Protein AF-A0A7J8D7E1-F1 (afdb_monomer)

Organism: Rousettus aegyptiacus (NCBI:txid9407)

Sequence (237 aa):
MLPKRRRARAGTPGADSSAARFPGVAVYLAEPHMGRSRRAFLTRLALSKGFRVLDAYSSEVTHVVMEQTSAEEAARWQESRAAPPEPGCARPTLLDISWFTESMAAGHPVPVECRHRLQVTVPRKALPSPVWMPPYACQRPTPLTHHNTSLSEALETLAEAAGFDGSEGRVLAFSRAASMLKALPGPVTVLSQLQGLPHFGEHSCRVVQELLDCGVCAEVERVRLSASSSLGSLGSE

Secondary structure (DSSP, 8-state):
--------------------S-TT-EEEE--TTT-HHHHHHHHHHHHHHT-EEESS--TT--EEEESS--HHHHHHHHHHH--S--TT-PPPEEEEHHHHHHHHHHTSPPP--GGGB-----------SS----SSGGGS---SS-S-HHHHHHHHHHHHHHHHTT-HHHHHHHHHHHHHHHH-SS---SGGGGTT-TT--HHHHHHHHHHHHHS--HHHHHHHHHHHHHHHHTT--

Mean predicted aligned error: 18.19 Å

InterPro domains:
  IPR001357 BRCT domain [PS50172] (17-113)
  IPR001726 DNA nucleotidylexotransferase (TdT) / DNA-directed DNA/RNA polymerase mu [PR00871] (38-54)
  IPR001726 DNA nucleotidylexotransferase (TdT) / DNA-directed DNA/RNA polymerase mu [PR00871] (95-110)
  IPR001726 DNA nucleotidylexotransferase (TdT) / DNA-directed DNA/RNA polymerase mu [PR00871] (151-166)
  IPR001726 DNA nucleotidylexotransferase (TdT) / DNA-directed DNA/RNA polymerase mu [PR00871] (174-186)
  IPR010996 Crossover junction endonuclease MUS81-like, HHH domain [PF14716] (147-215)
  IPR022312 DNA polymerase family X [PTHR11276] (9-226)
  IPR027421 DNA polymerase lambda lyase domain superfamily [G3DSA:1.10.150.110] (132-225)
  IPR027421 DNA polymerase lambda lyase domain superfamily [SSF47802] (132-223)
  IPR036420 BRCT domain superfamily [G3DSA:3.40.50.10190] (16-119)
  IPR036420 BRCT domain superfamily [SSF52113] (31-116)

pLDDT: mean 79.48, std 18.16, range [29.88, 96.81]

Structure (mmCIF, N/CA/C/O backbone):
data_AF-A0A7J8D7E1-F1
#
_entry.id   AF-A0A7J8D7E1-F1
#
loop_
_atom_site.group_PDB
_atom_site.id
_atom_site.type_symbol
_atom_site.label_atom_id
_atom_site.label_alt_id
_atom_site.label_comp_id
_atom_site.label_asym_id
_atom_site.label_entity_id
_atom_site.label_seq_id
_atom_site.pdbx_PDB_ins_code
_atom_site.Cartn_x
_atom_site.Cartn_y
_atom_site.Cartn_z
_atom_site.occupancy
_atom_site.B_iso_or_equiv
_atom_site.auth_seq_id
_atom_site.auth_comp_id
_atom_site.auth_asym_id
_atom_site.auth_atom_id
_atom_site.pdbx_PDB_model_num
ATOM 1 N N . MET A 1 1 ? 63.311 -19.379 -47.088 1.00 43.78 1 MET A N 1
ATOM 2 C CA . MET A 1 1 ? 62.654 -18.099 -47.436 1.00 43.78 1 MET A CA 1
ATOM 3 C C . MET A 1 1 ? 61.607 -18.378 -48.510 1.00 43.78 1 MET A C 1
ATOM 5 O O . MET A 1 1 ? 61.950 -18.459 -49.678 1.00 43.78 1 MET A O 1
ATOM 9 N N . LEU A 1 2 ? 60.360 -18.653 -48.117 1.00 41.69 2 LEU A N 1
ATOM 10 C CA . LEU A 1 2 ? 59.266 -18.983 -49.044 1.00 41.69 2 LEU A CA 1
ATOM 11 C C . LEU A 1 2 ? 58.450 -17.712 -49.343 1.00 41.69 2 LEU A C 1
ATOM 13 O O . LEU A 1 2 ? 58.033 -17.046 -48.391 1.00 41.69 2 LEU A O 1
ATOM 17 N N . PRO A 1 3 ? 58.211 -17.347 -50.616 1.00 43.19 3 PRO A N 1
ATOM 18 C CA . PRO A 1 3 ? 57.490 -16.128 -50.946 1.00 43.19 3 PRO A CA 1
ATOM 19 C C . PRO A 1 3 ? 55.987 -16.288 -50.685 1.00 43.19 3 PRO A C 1
ATOM 21 O O . PRO A 1 3 ? 55.325 -17.234 -51.115 1.00 43.19 3 PRO A O 1
ATOM 24 N N . LYS A 1 4 ? 55.453 -15.317 -49.947 1.00 38.81 4 LYS A N 1
ATOM 25 C CA . LYS A 1 4 ? 54.069 -15.222 -49.480 1.00 38.81 4 LYS A CA 1
ATOM 26 C C . LYS A 1 4 ? 53.155 -14.896 -50.675 1.00 38.81 4 LYS A C 1
ATOM 28 O O . LYS A 1 4 ? 53.108 -13.755 -51.129 1.00 38.81 4 LYS A O 1
ATOM 33 N N . ARG A 1 5 ? 52.427 -15.891 -51.202 1.00 40.19 5 ARG A N 1
ATOM 34 C CA . ARG A 1 5 ? 51.364 -15.681 -52.209 1.00 40.19 5 ARG A CA 1
ATOM 35 C C . ARG A 1 5 ? 50.290 -14.752 -51.628 1.00 40.19 5 ARG A C 1
ATOM 37 O O . ARG A 1 5 ? 49.614 -15.111 -50.665 1.00 40.19 5 ARG A O 1
ATOM 44 N N . ARG A 1 6 ? 50.114 -13.572 -52.237 1.00 43.03 6 ARG A N 1
ATOM 45 C CA . ARG A 1 6 ? 48.944 -12.698 -52.046 1.00 43.03 6 ARG A CA 1
ATOM 46 C C . ARG A 1 6 ? 47.696 -13.482 -52.449 1.00 43.03 6 ARG A C 1
ATOM 48 O O . ARG A 1 6 ? 47.510 -13.783 -53.626 1.00 43.03 6 ARG A O 1
ATOM 55 N N . ARG A 1 7 ? 46.859 -13.836 -51.471 1.00 40.12 7 ARG A N 1
ATOM 56 C CA . ARG A 1 7 ? 45.515 -14.357 -51.733 1.00 40.12 7 ARG A CA 1
ATOM 57 C C . ARG A 1 7 ? 44.628 -13.225 -52.237 1.00 40.12 7 ARG A C 1
ATOM 59 O O . ARG A 1 7 ? 44.661 -12.110 -51.721 1.00 40.12 7 ARG A O 1
ATOM 66 N N . ALA A 1 8 ? 43.896 -13.565 -53.288 1.00 34.25 8 ALA A N 1
ATOM 67 C CA . ALA A 1 8 ? 42.976 -12.728 -54.022 1.00 34.25 8 ALA A CA 1
ATOM 68 C C . ALA A 1 8 ? 41.897 -12.115 -53.123 1.00 34.25 8 ALA A C 1
ATOM 70 O O . ALA A 1 8 ? 41.444 -12.713 -52.147 1.00 34.25 8 ALA A O 1
ATOM 71 N N . ARG A 1 9 ? 41.496 -10.909 -53.521 1.00 40.44 9 ARG A N 1
ATOM 72 C CA . ARG A 1 9 ? 40.336 -10.154 -53.060 1.00 40.44 9 ARG A CA 1
ATOM 73 C C . ARG A 1 9 ? 39.094 -11.039 -53.231 1.00 40.44 9 ARG A C 1
ATOM 75 O O . ARG A 1 9 ? 38.603 -11.195 -54.344 1.00 40.44 9 ARG A O 1
ATOM 82 N N . ALA A 1 10 ? 38.651 -11.673 -52.149 1.00 33.06 10 ALA A N 1
ATOM 83 C CA . ALA A 1 10 ? 37.355 -12.334 -52.101 1.00 33.06 10 ALA A CA 1
ATOM 84 C C . ALA A 1 10 ? 36.285 -11.240 -52.053 1.00 33.06 10 ALA A C 1
ATOM 86 O O . ALA A 1 10 ? 36.394 -10.297 -51.267 1.00 33.06 10 ALA A O 1
ATOM 87 N N . GLY A 1 11 ? 35.339 -11.334 -52.984 1.00 29.88 11 GLY A N 1
ATOM 88 C CA . GLY A 1 11 ? 34.327 -10.329 -53.250 1.00 29.88 11 GLY A CA 1
ATOM 89 C C . GLY A 1 11 ? 33.500 -9.969 -52.025 1.00 29.88 11 GLY A C 1
ATOM 90 O O . GLY A 1 11 ? 33.209 -10.802 -51.171 1.00 29.88 11 GLY A O 1
ATOM 91 N N . THR A 1 12 ? 33.118 -8.700 -51.988 1.00 40.75 12 THR A N 1
ATOM 92 C CA . THR A 1 12 ? 32.000 -8.178 -51.216 1.00 40.75 12 THR A CA 1
ATOM 93 C C . THR A 1 12 ? 30.757 -9.015 -51.536 1.00 40.75 12 THR A C 1
ATOM 95 O O . THR A 1 12 ? 30.315 -8.984 -52.687 1.00 40.75 12 THR A O 1
ATOM 98 N N . PRO A 1 13 ? 30.171 -9.764 -50.587 1.00 39.06 13 PRO A N 1
ATOM 99 C CA . PRO A 1 13 ? 28.798 -10.202 -50.739 1.00 39.06 13 PRO A CA 1
ATOM 100 C C . PRO A 1 13 ? 27.935 -8.962 -50.543 1.00 39.06 13 PRO A C 1
ATOM 102 O O . PRO A 1 13 ? 28.113 -8.215 -49.576 1.00 39.06 13 PRO A O 1
ATOM 105 N N . GLY A 1 14 ? 27.086 -8.713 -51.533 1.00 30.06 14 GLY A N 1
ATOM 106 C CA . GLY A 1 14 ? 26.175 -7.590 -51.575 1.00 30.06 14 GLY A CA 1
ATOM 107 C C . GLY A 1 14 ? 25.329 -7.487 -50.315 1.00 30.06 14 GLY A C 1
ATOM 108 O O . GLY A 1 14 ? 25.118 -8.450 -49.578 1.00 30.06 14 GLY A O 1
ATOM 109 N N . ALA A 1 15 ? 24.872 -6.262 -50.092 1.00 38.75 15 ALA A N 1
ATOM 110 C CA . ALA A 1 15 ? 23.812 -5.934 -49.170 1.00 38.75 15 ALA A CA 1
ATOM 111 C C . ALA A 1 15 ? 22.543 -6.705 -49.559 1.00 38.75 15 ALA A C 1
ATOM 113 O O . ALA A 1 15 ? 21.670 -6.183 -50.246 1.00 38.75 15 ALA A O 1
ATOM 114 N N . ASP A 1 16 ? 22.440 -7.949 -49.106 1.00 35.12 16 ASP A N 1
ATOM 115 C CA . ASP A 1 16 ? 21.154 -8.600 -48.971 1.00 35.12 16 ASP A CA 1
ATOM 116 C C . ASP A 1 16 ? 20.507 -7.969 -47.748 1.00 35.12 16 ASP A C 1
ATOM 118 O O . ASP A 1 16 ? 20.740 -8.341 -46.595 1.00 35.12 16 ASP A O 1
ATOM 122 N N . SER A 1 17 ? 19.727 -6.934 -48.039 1.00 47.06 17 SER A N 1
ATOM 123 C CA . SER A 1 17 ? 18.676 -6.389 -47.200 1.00 47.06 17 SER A CA 1
ATOM 124 C C . SER A 1 17 ? 17.704 -7.522 -46.863 1.00 47.06 17 SER A C 1
ATOM 126 O O . SER A 1 17 ? 16.617 -7.616 -47.425 1.00 47.06 17 SER A O 1
ATOM 128 N N . SER A 1 18 ? 18.116 -8.425 -45.970 1.00 49.03 18 SER A N 1
ATOM 129 C CA . SER A 1 18 ? 17.240 -9.372 -45.299 1.00 49.03 18 SER A CA 1
ATOM 130 C C . SER A 1 18 ? 16.217 -8.518 -44.575 1.00 49.03 18 SER A C 1
ATOM 132 O O . SER A 1 18 ? 16.497 -8.006 -43.488 1.00 49.03 18 SER A O 1
ATOM 134 N N . ALA A 1 19 ? 15.058 -8.319 -45.203 1.00 55.09 19 ALA A N 1
ATOM 135 C CA . ALA A 1 19 ? 13.901 -7.722 -44.569 1.00 55.09 19 ALA A CA 1
ATOM 136 C C . ALA A 1 19 ? 13.748 -8.416 -43.216 1.00 55.09 19 ALA A C 1
ATOM 138 O O . ALA A 1 19 ? 13.570 -9.635 -43.154 1.00 55.09 19 ALA A O 1
ATOM 139 N N . ALA A 1 20 ? 13.972 -7.669 -42.133 1.00 62.03 20 ALA A N 1
ATOM 140 C CA . ALA A 1 20 ? 13.960 -8.251 -40.805 1.00 62.03 20 ALA A CA 1
ATOM 141 C C . ALA A 1 20 ? 12.633 -8.987 -40.626 1.00 62.03 20 ALA A C 1
ATOM 143 O O . ALA A 1 20 ? 11.572 -8.430 -40.915 1.00 62.03 20 ALA A O 1
ATOM 144 N N . ARG A 1 21 ? 12.690 -10.236 -40.153 1.00 72.44 21 ARG A N 1
ATOM 145 C CA . ARG A 1 21 ? 11.496 -11.077 -39.967 1.00 72.44 21 ARG A CA 1
ATOM 146 C C . ARG A 1 21 ? 10.499 -10.430 -39.001 1.00 72.44 21 ARG A C 1
ATOM 148 O O . ARG A 1 21 ? 9.320 -10.760 -39.023 1.00 72.44 21 ARG A O 1
ATOM 155 N N . PHE A 1 22 ? 10.982 -9.489 -38.186 1.00 80.56 22 PHE A N 1
ATOM 156 C CA . PHE A 1 22 ? 10.229 -8.755 -37.179 1.00 80.56 22 PHE A CA 1
ATOM 157 C C . PHE A 1 22 ? 10.415 -7.234 -37.369 1.00 80.56 22 PHE A C 1
ATOM 159 O O . PHE A 1 22 ? 11.216 -6.620 -36.663 1.00 80.56 22 PHE A O 1
ATOM 166 N N . PRO A 1 23 ? 9.704 -6.591 -38.317 1.00 73.94 23 PRO A N 1
ATOM 167 C CA . PRO A 1 23 ? 9.886 -5.166 -38.613 1.00 73.94 23 PRO A CA 1
ATOM 168 C C . PRO A 1 23 ? 9.457 -4.246 -37.459 1.00 73.94 23 PRO A C 1
ATOM 170 O O . PRO A 1 23 ? 9.983 -3.143 -37.338 1.00 73.94 23 PRO A O 1
ATOM 173 N N . GLY A 1 24 ? 8.553 -4.711 -36.588 1.00 78.38 24 GLY A N 1
ATOM 174 C CA . GLY A 1 24 ? 8.103 -3.984 -35.396 1.00 78.38 24 GLY A CA 1
ATOM 175 C C . GLY A 1 24 ? 9.072 -4.021 -34.208 1.00 78.38 24 GLY A C 1
ATOM 176 O O . GLY A 1 24 ? 8.786 -3.408 -33.184 1.00 78.38 24 GLY A O 1
ATOM 177 N N . VAL A 1 25 ? 10.200 -4.737 -34.314 1.00 84.94 25 VAL A N 1
ATOM 178 C CA . VAL A 1 25 ? 11.192 -4.871 -33.236 1.00 84.94 25 VAL A CA 1
ATOM 179 C C . VAL A 1 25 ? 12.579 -4.516 -33.767 1.00 84.94 25 VAL A C 1
ATOM 181 O O . VAL A 1 25 ? 13.288 -5.342 -34.341 1.00 84.94 25 VAL A O 1
ATOM 184 N N . ALA A 1 26 ? 12.970 -3.265 -33.548 1.00 88.12 26 ALA A N 1
ATOM 185 C CA . ALA A 1 26 ? 14.321 -2.766 -33.774 1.00 88.12 26 ALA A CA 1
ATOM 186 C C . ALA A 1 26 ? 15.094 -2.703 -32.452 1.00 88.12 26 ALA A C 1
ATOM 188 O O . ALA A 1 26 ? 14.727 -1.945 -31.545 1.00 88.12 26 ALA A O 1
ATOM 189 N N . VAL A 1 27 ? 16.151 -3.511 -32.362 1.00 91.19 27 VAL A N 1
ATOM 190 C CA . VAL A 1 27 ? 16.982 -3.688 -31.171 1.00 91.19 27 VAL A CA 1
ATOM 191 C C . VAL A 1 27 ? 18.255 -2.854 -31.286 1.00 91.19 27 VAL A C 1
ATOM 193 O O . VAL A 1 27 ? 18.961 -2.920 -32.290 1.00 91.19 27 VAL A O 1
ATOM 196 N N . TYR A 1 28 ? 18.585 -2.115 -30.233 1.00 90.50 28 TYR A N 1
ATOM 197 C CA . TYR A 1 28 ? 19.879 -1.464 -30.061 1.00 90.50 28 TYR A CA 1
ATOM 198 C C . TYR A 1 28 ? 20.605 -2.077 -28.865 1.00 90.50 28 TYR A C 1
ATOM 200 O O . TYR A 1 28 ? 20.042 -2.173 -27.777 1.00 90.50 28 TYR A O 1
ATOM 208 N N . LEU A 1 29 ? 21.854 -2.495 -29.065 1.00 89.94 29 LEU A N 1
ATOM 209 C CA . LEU A 1 29 ? 22.694 -3.073 -28.016 1.00 89.94 29 LEU A CA 1
ATOM 210 C C . LEU A 1 29 ? 23.607 -1.983 -27.445 1.00 89.94 29 LEU A C 1
ATOM 212 O O . LEU A 1 29 ? 24.506 -1.506 -28.144 1.00 89.94 29 LEU A O 1
ATOM 216 N N . ALA A 1 30 ? 23.382 -1.578 -26.196 1.00 85.56 30 ALA A N 1
ATOM 217 C CA . ALA A 1 30 ? 24.172 -0.522 -25.575 1.00 85.56 30 ALA A CA 1
ATOM 218 C C . ALA A 1 30 ? 25.562 -1.034 -25.164 1.00 85.56 30 ALA A C 1
ATOM 220 O O . ALA A 1 30 ? 25.711 -2.078 -24.531 1.00 85.56 30 ALA A O 1
ATOM 221 N N . GLU A 1 31 ? 26.595 -0.261 -25.491 1.00 80.19 31 GLU A N 1
ATOM 222 C CA . GLU A 1 31 ? 27.989 -0.615 -25.212 1.00 80.19 31 GLU A CA 1
ATOM 223 C C . GLU A 1 31 ? 28.505 -0.482 -23.760 1.00 80.19 31 GLU A C 1
ATOM 225 O O . GLU A 1 31 ? 29.501 -1.164 -23.508 1.00 80.19 31 GLU A O 1
ATOM 230 N N . PRO A 1 32 ? 27.925 0.304 -22.812 1.00 68.38 32 PRO A N 1
ATOM 231 C CA . PRO A 1 32 ? 28.605 0.682 -21.560 1.00 68.38 32 PRO A CA 1
ATOM 232 C C . PRO A 1 32 ? 29.240 -0.474 -20.776 1.00 68.38 32 PRO A C 1
ATOM 234 O O . PRO A 1 32 ? 30.353 -0.333 -20.280 1.00 68.38 32 PRO A O 1
ATOM 237 N N . HIS A 1 33 ? 28.569 -1.627 -20.731 1.00 74.44 33 HIS A N 1
ATOM 238 C CA . HIS A 1 33 ? 29.028 -2.823 -20.013 1.00 74.44 33 HIS A CA 1
ATOM 239 C C . HIS A 1 33 ? 29.175 -4.063 -20.909 1.00 74.44 33 HIS A C 1
ATOM 241 O O . HIS A 1 33 ? 29.746 -5.067 -20.497 1.00 74.44 33 HIS A O 1
ATOM 247 N N . MET A 1 34 ? 28.702 -3.996 -22.156 1.00 81.06 34 MET A N 1
ATOM 248 C CA . MET A 1 34 ? 28.721 -5.125 -23.088 1.00 81.06 34 MET A CA 1
ATOM 249 C C . MET A 1 34 ? 30.083 -5.261 -23.788 1.00 81.06 34 MET A C 1
ATOM 251 O O . MET A 1 34 ? 30.586 -6.365 -23.981 1.00 81.06 34 MET A O 1
ATOM 255 N N . GLY A 1 35 ? 30.719 -4.144 -24.162 1.00 82.50 35 GLY A N 1
ATOM 256 C CA . GLY A 1 35 ? 31.976 -4.136 -24.921 1.00 82.50 35 GLY A CA 1
ATOM 257 C C . GLY A 1 35 ? 31.830 -4.540 -26.403 1.00 82.50 35 GLY A C 1
ATOM 258 O O . GLY A 1 35 ? 30.929 -5.280 -26.805 1.00 82.50 35 GLY A O 1
ATOM 259 N N . ARG A 1 36 ? 32.746 -4.059 -27.261 1.00 85.94 36 ARG A N 1
ATOM 260 C CA . ARG A 1 36 ? 32.635 -4.168 -28.738 1.00 85.94 36 ARG A CA 1
ATOM 261 C C . ARG A 1 36 ? 32.592 -5.608 -29.260 1.00 85.94 36 ARG A C 1
ATOM 263 O O . ARG A 1 36 ? 31.788 -5.921 -30.136 1.00 85.94 36 ARG A O 1
ATOM 270 N N . SER A 1 37 ? 33.439 -6.491 -28.727 1.00 89.44 37 SER A N 1
ATOM 271 C CA . SER A 1 37 ? 33.517 -7.892 -29.171 1.00 89.44 37 SER A CA 1
ATOM 272 C C . SER A 1 37 ? 32.223 -8.654 -28.890 1.00 89.44 37 SER A C 1
ATOM 274 O O . SER A 1 37 ? 31.724 -9.381 -29.752 1.00 89.44 37 SER A O 1
ATOM 276 N N . ARG A 1 38 ? 31.650 -8.458 -27.697 1.00 90.12 38 ARG A N 1
ATOM 277 C CA . ARG A 1 38 ? 30.393 -9.091 -27.299 1.00 90.12 38 ARG A CA 1
ATOM 278 C C . ARG A 1 38 ? 29.212 -8.510 -28.061 1.00 90.12 38 ARG A C 1
ATOM 280 O O . ARG A 1 38 ? 28.400 -9.284 -28.560 1.00 90.12 38 ARG A O 1
ATOM 287 N N . ARG A 1 39 ? 29.166 -7.186 -28.252 1.00 90.81 39 ARG A N 1
ATOM 288 C CA . ARG A 1 39 ? 28.158 -6.548 -29.109 1.00 90.81 39 ARG A CA 1
ATOM 289 C C . ARG A 1 39 ? 28.165 -7.156 -30.509 1.00 90.81 39 ARG A C 1
ATOM 291 O O . ARG A 1 39 ? 27.129 -7.602 -30.980 1.00 90.81 39 ARG A O 1
ATOM 298 N N . ALA A 1 40 ? 29.333 -7.284 -31.140 1.00 90.06 40 ALA A N 1
ATOM 299 C CA . ALA A 1 40 ? 29.451 -7.889 -32.469 1.00 90.06 40 ALA A CA 1
ATOM 300 C C . ALA A 1 40 ? 29.013 -9.367 -32.513 1.00 90.06 40 ALA A C 1
ATOM 302 O O . ALA A 1 40 ? 28.497 -9.842 -33.528 1.00 90.06 40 ALA A O 1
ATOM 303 N N . PHE A 1 41 ? 29.223 -10.123 -31.432 1.00 92.62 41 PHE A N 1
ATOM 304 C CA . PHE A 1 41 ? 28.709 -11.487 -31.309 1.00 92.62 41 PHE A CA 1
ATOM 305 C C . PHE A 1 41 ? 27.175 -11.511 -31.243 1.00 92.62 41 PHE A C 1
ATOM 307 O O . PHE A 1 41 ? 26.546 -12.193 -32.052 1.00 92.62 41 PHE A O 1
ATOM 314 N N . LEU A 1 42 ? 26.580 -10.725 -30.344 1.00 92.31 42 LEU A N 1
ATOM 315 C CA . LEU A 1 42 ? 25.129 -10.664 -30.153 1.00 92.31 42 LEU A CA 1
ATOM 316 C C . LEU A 1 42 ? 24.415 -10.107 -31.391 1.00 92.31 42 LEU A C 1
ATOM 318 O O . LEU A 1 42 ? 23.397 -10.657 -31.800 1.00 92.31 42 LEU A O 1
ATOM 322 N N . THR A 1 43 ? 24.986 -9.103 -32.059 1.00 91.69 43 THR A N 1
ATOM 323 C CA . THR A 1 43 ? 24.471 -8.585 -33.333 1.00 91.69 43 THR A CA 1
ATOM 324 C C . THR A 1 43 ? 24.402 -9.684 -34.390 1.00 91.69 43 THR A C 1
ATOM 326 O O . THR A 1 43 ? 23.357 -9.875 -35.005 1.00 91.69 43 THR A O 1
ATOM 329 N N . ARG A 1 44 ? 25.480 -10.460 -34.584 1.00 91.38 44 ARG A N 1
ATOM 330 C CA . ARG A 1 44 ? 25.480 -11.572 -35.553 1.00 91.38 44 ARG A CA 1
ATOM 331 C C . ARG A 1 44 ? 24.460 -12.649 -35.192 1.00 91.38 44 ARG A C 1
ATOM 333 O O . ARG A 1 44 ? 23.784 -13.161 -36.081 1.00 91.38 44 ARG A O 1
ATOM 340 N N . LEU A 1 45 ? 24.323 -12.961 -33.902 1.00 92.69 45 LEU A N 1
ATOM 341 C CA . LEU A 1 45 ? 23.336 -13.919 -33.412 1.00 92.69 45 LEU A CA 1
ATOM 342 C C . LEU A 1 45 ? 21.905 -13.457 -33.727 1.00 92.69 45 LEU A C 1
ATOM 344 O O . LEU A 1 45 ? 21.149 -14.199 -34.351 1.00 92.69 45 LEU A O 1
ATOM 348 N N . ALA A 1 46 ? 21.560 -12.219 -33.384 1.00 90.25 46 ALA A N 1
ATOM 349 C CA . ALA A 1 46 ? 20.248 -11.638 -33.657 1.00 90.25 46 ALA A CA 1
ATOM 350 C C . ALA A 1 46 ? 19.931 -11.569 -35.157 1.00 90.25 46 ALA A C 1
ATOM 352 O O . ALA A 1 46 ? 18.844 -11.977 -35.569 1.00 90.25 46 ALA A O 1
ATOM 353 N N . LEU A 1 47 ? 20.893 -11.147 -35.985 1.00 89.88 47 LEU A N 1
ATOM 354 C CA . LEU A 1 47 ? 20.732 -11.127 -37.441 1.00 89.88 47 LEU A CA 1
ATOM 355 C C . LEU A 1 47 ? 20.478 -12.534 -38.002 1.00 89.88 47 LEU A C 1
ATOM 357 O O . LEU A 1 47 ? 19.573 -12.708 -38.812 1.00 89.88 47 LEU A O 1
ATOM 361 N N . SER A 1 48 ? 21.193 -13.557 -37.516 1.00 87.81 48 SER A N 1
ATOM 362 C CA . SER A 1 48 ? 20.973 -14.950 -37.944 1.00 87.81 48 SER A CA 1
ATOM 363 C C . SER A 1 48 ? 19.576 -15.484 -37.595 1.00 87.81 48 SER A C 1
ATOM 365 O O . SER A 1 48 ? 19.052 -16.362 -38.276 1.00 87.81 48 SER A O 1
ATOM 367 N N . LYS A 1 49 ? 18.950 -14.933 -36.547 1.00 87.31 49 LYS A N 1
ATOM 368 C CA . LYS A 1 49 ? 17.581 -15.257 -36.122 1.00 87.31 49 LYS A CA 1
ATOM 369 C C . LYS A 1 49 ? 16.521 -14.368 -36.793 1.00 87.31 49 LYS A C 1
ATOM 371 O O . LYS A 1 49 ? 15.330 -14.633 -36.653 1.00 87.31 49 LYS A O 1
ATOM 376 N N . GLY A 1 50 ? 16.937 -13.364 -37.569 1.00 84.69 50 GLY A N 1
ATOM 377 C CA . GLY A 1 50 ? 16.061 -12.466 -38.327 1.00 84.69 50 GLY A CA 1
ATOM 378 C C . GLY A 1 50 ? 15.595 -11.220 -37.570 1.00 84.69 50 GLY A C 1
ATOM 379 O O . GLY A 1 50 ? 14.626 -10.586 -37.992 1.00 84.69 50 GLY A O 1
ATOM 380 N N . PHE A 1 51 ? 16.256 -10.862 -36.468 1.00 87.38 51 PHE A N 1
ATOM 381 C CA . PHE A 1 51 ? 15.996 -9.618 -35.739 1.00 87.38 51 PHE A CA 1
ATOM 382 C C . PHE A 1 51 ? 16.654 -8.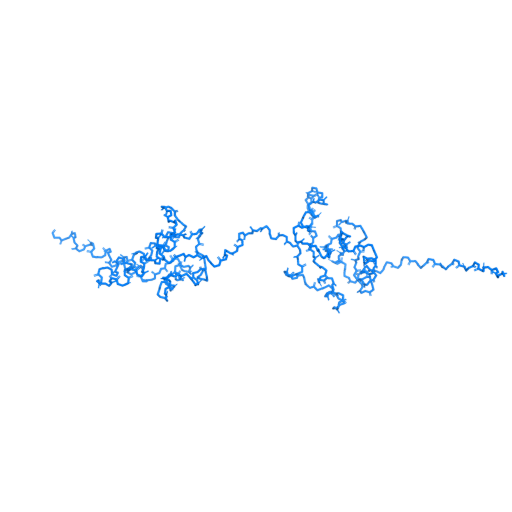427 -36.440 1.00 87.38 51 PHE A C 1
ATOM 384 O O . PHE A 1 51 ? 17.745 -8.547 -37.000 1.00 87.38 51 PHE A O 1
ATOM 391 N N . ARG A 1 52 ? 16.023 -7.250 -36.351 1.00 88.56 52 ARG A N 1
ATOM 392 C CA . ARG A 1 52 ? 16.620 -5.986 -36.794 1.00 88.56 52 ARG A CA 1
ATOM 393 C C . ARG A 1 52 ? 17.491 -5.425 -35.676 1.00 88.56 52 ARG A C 1
ATOM 395 O O . ARG A 1 52 ? 16.965 -5.031 -34.637 1.00 88.56 52 ARG A O 1
ATOM 402 N N . VAL A 1 53 ? 18.802 -5.363 -35.893 1.00 89.12 53 VAL A N 1
ATOM 403 C CA . VAL A 1 53 ? 19.743 -4.737 -34.951 1.00 89.12 53 VAL A CA 1
ATOM 404 C C . VAL A 1 53 ? 20.300 -3.459 -35.561 1.00 89.12 53 VAL A C 1
ATOM 406 O O . VAL A 1 53 ? 20.822 -3.487 -36.674 1.00 89.12 53 VAL A O 1
ATOM 409 N N . LEU A 1 54 ? 20.186 -2.349 -34.837 1.00 87.56 54 LEU A N 1
ATOM 410 C CA . LEU A 1 54 ? 20.699 -1.045 -35.247 1.00 87.56 54 LEU A CA 1
ATOM 411 C C . LEU A 1 54 ? 22.089 -0.811 -34.642 1.00 87.56 54 LEU A C 1
ATOM 413 O O . LEU A 1 54 ? 22.305 -1.042 -33.453 1.00 87.56 54 LEU A O 1
ATOM 417 N N . ASP A 1 55 ? 23.037 -0.361 -35.469 1.00 84.12 55 ASP A N 1
ATOM 418 C CA . ASP A 1 55 ? 24.412 -0.067 -35.034 1.00 84.12 55 ASP A CA 1
ATOM 419 C C . ASP A 1 55 ? 24.507 1.273 -34.287 1.00 84.12 55 ASP A C 1
ATOM 421 O O . ASP A 1 55 ? 25.272 1.415 -33.333 1.00 84.12 55 ASP A O 1
ATOM 425 N N . ALA A 1 56 ? 23.665 2.234 -34.675 1.00 84.62 56 ALA A N 1
ATOM 426 C CA . ALA A 1 56 ? 23.531 3.536 -34.038 1.00 84.62 56 ALA A CA 1
ATOM 427 C C . ALA A 1 56 ? 22.162 3.680 -33.360 1.00 84.62 56 ALA A C 1
ATOM 429 O O . ALA A 1 56 ? 21.167 3.100 -33.794 1.00 84.62 56 ALA A O 1
ATOM 430 N N . TYR A 1 57 ? 22.118 4.480 -32.296 1.00 82.75 57 TYR A N 1
ATOM 431 C CA . TYR A 1 57 ? 20.870 4.837 -31.630 1.00 82.75 57 TYR A CA 1
ATOM 432 C C . TYR A 1 57 ? 20.103 5.850 -32.495 1.00 82.75 57 TYR A C 1
ATOM 434 O O . TYR A 1 57 ? 20.629 6.923 -32.787 1.00 82.75 57 TYR A O 1
ATOM 442 N N . SER A 1 58 ? 18.888 5.501 -32.920 1.00 81.75 58 SER A N 1
ATOM 443 C CA . SER A 1 58 ? 18.026 6.309 -33.796 1.00 81.75 58 SER A CA 1
ATOM 444 C C . SER A 1 58 ? 16.563 6.262 -33.336 1.00 81.75 58 SER A C 1
ATOM 446 O O . SER A 1 58 ? 16.207 5.473 -32.462 1.00 81.75 58 SER A O 1
ATOM 448 N N . SER A 1 59 ? 15.695 7.082 -33.938 1.00 79.00 59 SER A N 1
ATOM 449 C CA . SER A 1 59 ? 14.246 7.100 -33.661 1.00 79.00 59 SER A CA 1
ATOM 450 C C . SER A 1 59 ? 13.521 5.806 -34.044 1.00 79.00 59 SER A C 1
ATOM 452 O O . SER A 1 59 ? 12.395 5.582 -33.614 1.00 79.00 59 SER A O 1
ATOM 454 N N . GLU A 1 60 ? 14.156 4.938 -34.831 1.00 81.75 60 GLU A N 1
ATOM 455 C CA . GLU A 1 60 ? 13.612 3.627 -35.187 1.00 81.75 60 GLU A CA 1
ATOM 456 C C . GLU A 1 60 ? 13.791 2.595 -34.069 1.00 81.75 60 GLU A C 1
ATOM 458 O O . GLU A 1 60 ? 13.187 1.527 -34.127 1.00 81.75 60 GLU A O 1
ATOM 463 N N . VAL A 1 61 ? 14.641 2.874 -33.073 1.00 85.88 61 VAL A N 1
ATOM 464 C CA . VAL A 1 61 ? 14.916 1.952 -31.969 1.00 85.88 61 VAL A CA 1
ATOM 465 C C . VAL A 1 61 ? 13.661 1.794 -31.119 1.00 85.88 61 VAL A C 1
ATOM 467 O O . VAL A 1 61 ? 13.128 2.752 -30.573 1.00 85.88 61 VAL A O 1
ATOM 470 N N . THR A 1 62 ? 13.233 0.547 -30.949 1.00 85.31 62 THR A N 1
ATOM 471 C CA . THR A 1 62 ? 12.072 0.192 -30.111 1.00 85.31 62 THR A CA 1
ATOM 472 C C . THR A 1 62 ? 12.503 -0.429 -28.786 1.00 85.31 62 THR A C 1
ATOM 474 O O . THR A 1 62 ? 11.866 -0.206 -27.757 1.00 85.31 62 THR A O 1
ATOM 477 N N . HIS A 1 63 ? 13.611 -1.176 -28.800 1.00 89.19 63 HIS A N 1
ATOM 478 C CA . HIS A 1 63 ? 14.128 -1.919 -27.658 1.00 89.19 63 HIS A CA 1
ATOM 479 C C . HIS A 1 63 ? 15.621 -1.636 -27.502 1.00 89.19 63 HIS A C 1
ATOM 481 O O . HIS A 1 63 ? 16.408 -1.880 -28.416 1.00 89.19 63 HIS A O 1
ATOM 487 N N . VAL A 1 64 ? 16.016 -1.127 -26.340 1.00 89.88 64 VAL A N 1
ATOM 488 C CA . VAL A 1 64 ? 17.420 -0.941 -25.969 1.00 89.88 64 VAL A CA 1
ATOM 489 C C . VAL A 1 64 ? 17.787 -2.047 -24.998 1.00 89.88 64 VAL A C 1
ATOM 491 O O . VAL A 1 64 ? 17.199 -2.126 -23.927 1.00 89.88 64 VAL A O 1
ATOM 494 N N . VAL A 1 65 ? 18.754 -2.882 -25.359 1.00 91.75 65 VAL A N 1
ATOM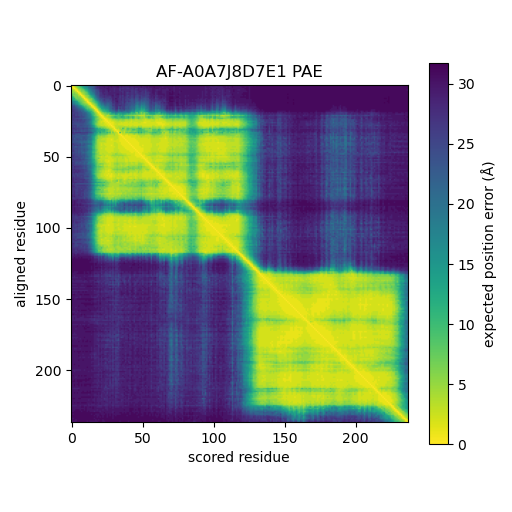 495 C CA . VAL A 1 65 ? 19.250 -3.962 -24.504 1.00 91.75 65 VAL A CA 1
ATOM 496 C C . VAL A 1 65 ? 20.560 -3.527 -23.872 1.00 91.75 65 VAL A C 1
ATOM 498 O O . VAL A 1 65 ? 21.506 -3.146 -24.568 1.00 91.75 65 VAL A O 1
ATOM 501 N N . MET A 1 66 ? 20.606 -3.612 -22.551 1.00 90.44 66 MET A N 1
ATOM 502 C CA . MET A 1 66 ? 21.786 -3.342 -21.743 1.00 90.44 66 MET A CA 1
ATOM 503 C C . MET A 1 66 ? 22.148 -4.595 -20.957 1.00 90.44 66 MET A C 1
ATOM 505 O O . MET A 1 66 ? 21.310 -5.454 -20.699 1.00 90.44 66 MET A O 1
ATOM 509 N N . GLU A 1 67 ? 23.417 -4.721 -20.609 1.00 90.31 67 GLU A N 1
ATOM 510 C CA . GLU A 1 67 ? 23.938 -5.863 -19.870 1.00 90.31 67 GLU A CA 1
ATOM 511 C C . GLU A 1 67 ? 24.534 -5.379 -18.561 1.00 90.31 67 GLU A C 1
ATOM 513 O O . GLU A 1 67 ? 25.185 -4.339 -18.557 1.00 90.31 67 GLU A O 1
ATOM 518 N N . GLN A 1 68 ? 24.321 -6.114 -17.465 1.00 84.56 68 GLN A N 1
ATOM 519 C CA . GLN A 1 68 ? 24.903 -5.785 -16.154 1.00 84.56 68 GLN A CA 1
ATOM 520 C C . GLN A 1 68 ? 24.658 -4.324 -15.734 1.00 84.56 68 GLN A C 1
ATOM 522 O O . GLN A 1 68 ? 25.465 -3.727 -15.031 1.00 84.56 68 GLN A O 1
ATOM 527 N N . THR A 1 69 ? 23.560 -3.733 -16.202 1.00 84.50 69 THR A N 1
ATOM 528 C CA . THR A 1 69 ? 23.241 -2.322 -15.995 1.00 84.50 69 THR A CA 1
ATOM 529 C C . THR A 1 69 ? 22.078 -2.243 -15.026 1.00 84.50 69 THR A C 1
ATOM 531 O O . THR A 1 69 ? 21.055 -2.899 -15.226 1.00 84.50 69 THR A O 1
ATOM 534 N N . SER A 1 70 ? 22.225 -1.450 -13.969 1.00 82.88 70 SER A N 1
ATOM 535 C CA . SER A 1 70 ? 21.127 -1.213 -13.032 1.00 82.88 70 SER A CA 1
ATOM 536 C C . SER A 1 70 ? 20.012 -0.386 -13.682 1.00 82.88 70 SER A C 1
ATOM 538 O O . SER A 1 70 ? 20.232 0.347 -14.649 1.00 82.88 70 SER A O 1
ATOM 540 N N . ALA A 1 71 ? 18.802 -0.452 -13.123 1.00 81.12 71 ALA A N 1
ATOM 541 C CA . ALA A 1 71 ? 17.691 0.382 -13.576 1.00 81.12 71 ALA A CA 1
ATOM 542 C C . ALA A 1 71 ? 18.049 1.8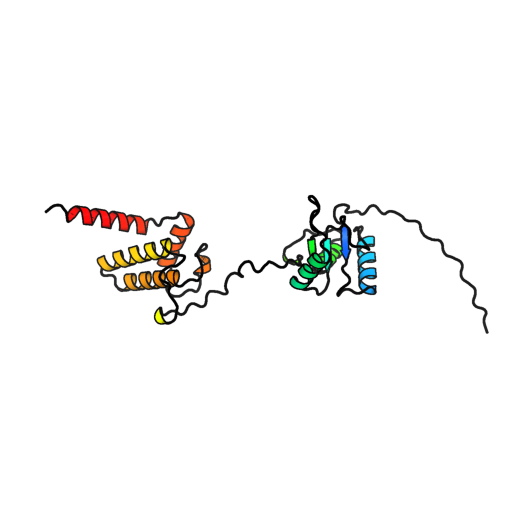83 -13.534 1.00 81.12 71 ALA A C 1
ATOM 544 O O . ALA A 1 71 ? 17.758 2.616 -14.474 1.00 81.12 71 ALA A O 1
ATOM 545 N N . GLU A 1 72 ? 18.737 2.337 -12.482 1.00 80.00 72 GLU A N 1
ATOM 546 C CA . GLU A 1 72 ? 19.143 3.740 -12.313 1.00 80.00 72 GLU A CA 1
ATOM 547 C C . GLU A 1 72 ? 20.130 4.211 -13.379 1.00 80.00 72 GLU A C 1
ATOM 549 O O . GLU A 1 72 ? 19.995 5.309 -13.919 1.00 80.00 72 GLU A O 1
ATOM 554 N N . GLU A 1 73 ? 21.117 3.380 -13.705 1.00 82.94 73 GLU A N 1
ATOM 555 C CA . GLU A 1 73 ? 22.068 3.662 -14.780 1.00 82.94 73 GLU A CA 1
ATOM 556 C C . GLU A 1 73 ? 21.384 3.663 -16.142 1.00 82.94 73 GLU A C 1
ATOM 558 O O . GLU A 1 73 ? 21.672 4.529 -16.963 1.00 82.94 73 GLU A O 1
ATOM 563 N N . ALA A 1 74 ? 20.440 2.747 -16.359 1.00 84.75 74 ALA A N 1
ATOM 564 C CA . ALA A 1 74 ? 19.620 2.688 -17.559 1.00 84.75 74 ALA A CA 1
ATOM 565 C C . ALA A 1 74 ? 18.795 3.974 -17.758 1.00 84.75 74 ALA A C 1
ATOM 567 O O . ALA A 1 74 ? 18.766 4.518 -18.865 1.00 84.75 74 ALA A O 1
ATOM 568 N N . ALA A 1 75 ? 18.176 4.502 -16.695 1.00 81.56 75 ALA A N 1
ATOM 569 C CA . ALA A 1 75 ? 17.448 5.771 -16.750 1.00 81.56 75 ALA A CA 1
ATOM 570 C C . ALA A 1 75 ? 18.378 6.957 -17.020 1.00 81.56 75 ALA A C 1
ATOM 572 O O . ALA A 1 75 ? 18.122 7.718 -17.951 1.00 81.56 75 ALA A O 1
ATOM 573 N N . ARG A 1 76 ? 19.500 7.064 -16.294 1.00 82.62 76 ARG A N 1
ATOM 574 C CA . ARG A 1 76 ? 20.521 8.099 -16.541 1.00 82.62 76 ARG A CA 1
ATOM 575 C C . ARG A 1 76 ? 21.050 8.042 -17.975 1.00 82.62 76 ARG A C 1
ATOM 577 O O . ARG A 1 76 ? 21.237 9.073 -18.619 1.00 82.62 76 ARG A O 1
ATOM 584 N N . TRP A 1 77 ? 21.254 6.837 -18.503 1.00 84.50 77 TRP A N 1
ATOM 585 C CA . TRP A 1 77 ? 21.659 6.624 -19.887 1.00 84.50 77 TRP A CA 1
ATOM 586 C C . TRP A 1 77 ? 20.585 7.114 -20.863 1.00 84.50 77 TRP A C 1
ATOM 588 O O . TRP A 1 77 ? 20.905 7.856 -21.792 1.00 84.50 77 TRP A O 1
ATOM 598 N N . GLN A 1 78 ? 19.311 6.778 -20.637 1.00 82.06 78 GLN A N 1
ATOM 599 C CA . GLN A 1 78 ? 18.209 7.245 -21.481 1.00 82.06 78 GLN A CA 1
ATOM 600 C C . GLN A 1 78 ? 18.042 8.766 -21.421 1.00 82.06 78 GLN A C 1
ATOM 602 O O . GLN A 1 78 ? 17.832 9.373 -22.464 1.00 82.06 78 GLN A O 1
ATOM 607 N N . GLU A 1 79 ? 18.192 9.389 -20.253 1.00 79.12 79 GLU A N 1
ATOM 608 C CA . GLU A 1 79 ? 18.155 10.847 -20.079 1.00 79.12 79 GLU A CA 1
ATOM 609 C C . GLU A 1 79 ? 19.312 11.537 -20.806 1.00 79.12 79 GLU A C 1
ATOM 611 O O . GLU A 1 79 ? 19.093 12.508 -21.523 1.00 79.12 79 GLU A O 1
ATOM 616 N N . SER A 1 80 ? 20.528 10.989 -20.714 1.00 75.88 80 SER A N 1
ATOM 617 C CA . SER A 1 80 ? 21.711 11.543 -21.390 1.00 75.88 80 SER A CA 1
ATOM 618 C C . SER A 1 80 ? 21.622 11.518 -22.922 1.00 75.88 80 SER A C 1
ATOM 620 O O . SER A 1 80 ? 22.337 12.256 -23.599 1.00 75.88 80 SER A O 1
ATOM 622 N N . ARG A 1 81 ? 20.761 10.655 -23.480 1.00 72.69 81 ARG A N 1
ATOM 623 C CA . ARG A 1 81 ? 20.555 10.495 -24.930 1.00 72.69 81 ARG A CA 1
ATOM 624 C C . ARG A 1 81 ? 19.169 10.931 -25.394 1.00 72.69 81 ARG A C 1
ATOM 626 O O . ARG A 1 81 ? 18.897 10.892 -26.595 1.00 72.69 81 ARG A O 1
ATOM 633 N N . ALA A 1 82 ? 18.298 11.330 -24.472 1.00 61.28 82 ALA A N 1
ATOM 634 C CA . ALA A 1 82 ? 17.006 11.901 -24.791 1.00 61.28 82 ALA A CA 1
ATOM 635 C C . ALA A 1 82 ? 17.225 13.327 -25.302 1.00 61.28 82 ALA A C 1
ATOM 637 O O . ALA A 1 82 ? 17.491 14.248 -24.535 1.00 61.28 82 ALA A O 1
ATOM 638 N N . ALA A 1 83 ? 17.088 13.512 -26.614 1.00 57.12 83 ALA A N 1
ATOM 639 C CA . ALA A 1 83 ? 16.783 14.829 -27.153 1.00 57.12 83 ALA A CA 1
ATOM 640 C C . ALA A 1 83 ? 15.439 15.327 -26.564 1.00 57.12 83 ALA A C 1
ATOM 642 O O . ALA A 1 83 ? 14.629 14.495 -26.123 1.00 57.12 83 ALA A O 1
ATOM 643 N N . PRO A 1 84 ? 15.178 16.650 -26.541 1.00 53.50 84 PRO A N 1
ATOM 644 C CA . PRO A 1 84 ? 13.876 17.184 -26.152 1.00 53.50 84 PRO A CA 1
ATOM 645 C C . PRO A 1 84 ? 12.758 16.449 -26.905 1.00 53.50 84 PRO A C 1
ATOM 647 O O . PRO A 1 84 ? 12.935 16.140 -28.085 1.00 53.50 84 PRO A O 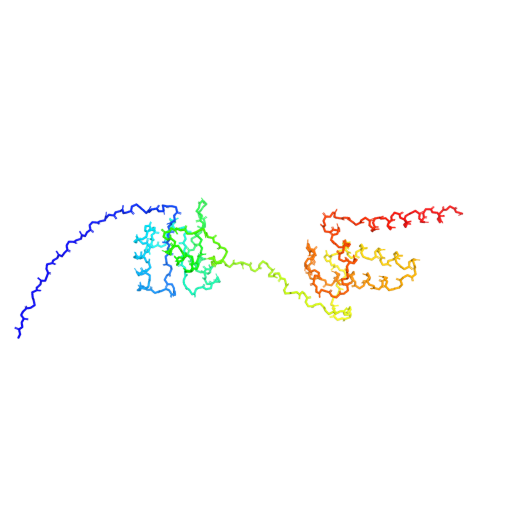1
ATOM 650 N N . PRO A 1 85 ? 11.642 16.102 -26.241 1.00 51.00 85 PRO A N 1
ATOM 651 C CA . PRO A 1 85 ? 10.605 15.289 -26.855 1.00 51.00 85 PRO A CA 1
ATOM 652 C C . PRO A 1 85 ? 9.956 16.051 -28.014 1.00 51.00 85 PRO A C 1
ATOM 654 O O . PRO A 1 85 ? 9.119 16.923 -27.800 1.00 51.00 85 PRO A O 1
ATOM 657 N N . GLU A 1 86 ? 10.321 15.690 -29.242 1.00 50.19 86 GLU A N 1
ATOM 658 C CA . GLU A 1 86 ? 9.515 16.000 -30.418 1.00 50.19 86 GLU A CA 1
ATOM 659 C C . GLU A 1 86 ? 8.149 15.304 -30.249 1.00 50.19 86 GLU A C 1
ATOM 661 O O . GLU A 1 86 ? 8.102 14.096 -29.958 1.00 50.19 86 GLU A O 1
ATOM 666 N N . PRO A 1 87 ? 7.027 16.035 -30.366 1.00 45.53 87 PRO A N 1
ATOM 667 C CA . PRO A 1 87 ? 5.700 15.493 -30.109 1.00 45.53 87 PRO A CA 1
ATOM 668 C C . PRO A 1 87 ? 5.363 14.403 -31.135 1.00 45.53 87 PRO A C 1
ATOM 670 O O . PRO A 1 87 ? 5.082 14.684 -32.295 1.00 45.53 87 PRO A O 1
ATOM 673 N N . GLY A 1 88 ? 5.401 13.141 -30.695 1.00 53.38 88 GLY A N 1
ATOM 674 C CA . GLY A 1 88 ? 5.018 11.975 -31.502 1.00 53.38 88 GLY A CA 1
ATOM 675 C C . GLY A 1 88 ? 5.992 10.793 -31.470 1.00 53.38 88 GLY A C 1
ATOM 676 O O . GLY A 1 88 ? 5.639 9.719 -31.951 1.00 53.38 88 GLY A O 1
ATOM 677 N N . CYS A 1 89 ? 7.190 10.937 -30.889 1.00 53.66 89 CYS A N 1
ATOM 678 C CA . CYS A 1 89 ? 8.159 9.838 -30.823 1.00 53.66 89 CYS A CA 1
ATOM 679 C C . CYS A 1 89 ? 7.958 8.977 -29.562 1.00 53.66 89 CYS A C 1
ATOM 681 O O . CYS A 1 89 ? 8.130 9.447 -28.434 1.00 53.66 89 CYS A O 1
ATOM 683 N N . ALA A 1 90 ? 7.594 7.703 -29.740 1.00 62.81 90 ALA A N 1
ATOM 684 C CA . ALA A 1 90 ? 7.513 6.743 -28.642 1.00 62.81 90 ALA A CA 1
ATOM 685 C C . ALA A 1 90 ? 8.918 6.472 -28.077 1.00 62.81 90 ALA A C 1
ATOM 687 O O . ALA A 1 90 ? 9.848 6.159 -28.818 1.00 62.81 90 ALA A O 1
ATOM 688 N N . ARG A 1 91 ? 9.084 6.585 -26.754 1.00 71.88 91 ARG A N 1
ATOM 689 C CA . ARG A 1 91 ? 10.367 6.289 -26.102 1.00 71.88 91 ARG A CA 1
ATOM 690 C C . ARG A 1 91 ? 10.701 4.796 -26.229 1.00 71.88 91 ARG A C 1
ATOM 692 O O . ARG A 1 91 ? 9.816 3.971 -25.991 1.00 71.88 91 ARG A O 1
ATOM 699 N N . PRO A 1 92 ? 11.960 4.432 -26.532 1.00 81.50 92 PRO A N 1
ATOM 700 C CA . PRO A 1 92 ? 12.352 3.033 -26.587 1.00 81.50 92 PRO A CA 1
ATOM 701 C C . PRO A 1 92 ? 12.261 2.379 -25.209 1.00 81.50 92 PRO A C 1
ATOM 703 O O . PRO A 1 92 ? 12.548 2.999 -24.179 1.00 81.50 92 PRO A O 1
ATOM 706 N N . THR A 1 93 ? 11.906 1.096 -25.198 1.00 85.69 93 THR A N 1
ATOM 707 C CA . THR A 1 93 ? 11.853 0.300 -23.971 1.00 85.69 93 THR A CA 1
ATOM 708 C C . THR A 1 93 ? 13.263 -0.136 -23.585 1.00 85.69 93 THR A C 1
ATOM 710 O O . THR A 1 93 ? 13.946 -0.791 -24.373 1.00 85.69 93 THR A O 1
ATOM 713 N N . LEU A 1 94 ? 13.696 0.216 -22.373 1.00 88.94 94 LEU A N 1
ATOM 714 C CA . LEU A 1 94 ? 14.973 -0.219 -21.807 1.00 88.94 94 LEU A CA 1
ATOM 715 C C . LEU A 1 94 ? 14.830 -1.619 -21.211 1.00 88.94 94 LEU A C 1
ATOM 717 O O . LEU A 1 94 ? 13.975 -1.844 -20.350 1.00 88.94 94 LEU A O 1
ATOM 721 N N . LEU A 1 95 ? 15.673 -2.542 -21.660 1.00 90.69 95 LEU A N 1
ATOM 722 C CA . LEU A 1 95 ? 15.624 -3.951 -21.313 1.00 90.69 95 LEU A CA 1
ATOM 723 C C . LEU A 1 95 ? 16.974 -4.485 -20.851 1.00 90.69 95 LEU A C 1
ATOM 725 O O . LEU A 1 95 ? 18.027 -4.052 -21.320 1.00 90.69 95 LEU A O 1
ATOM 729 N N . ASP A 1 96 ? 16.913 -5.475 -19.971 1.00 91.31 96 ASP A N 1
ATOM 730 C CA . ASP A 1 96 ? 18.059 -6.281 -19.577 1.00 91.31 96 ASP A CA 1
ATOM 731 C C . ASP A 1 96 ? 18.385 -7.335 -20.651 1.00 91.31 96 ASP A C 1
ATOM 733 O O . ASP A 1 96 ? 17.547 -7.706 -21.484 1.00 91.31 96 ASP A O 1
ATOM 737 N N . ILE A 1 97 ? 19.617 -7.845 -20.624 1.00 92.38 97 ILE A N 1
ATOM 738 C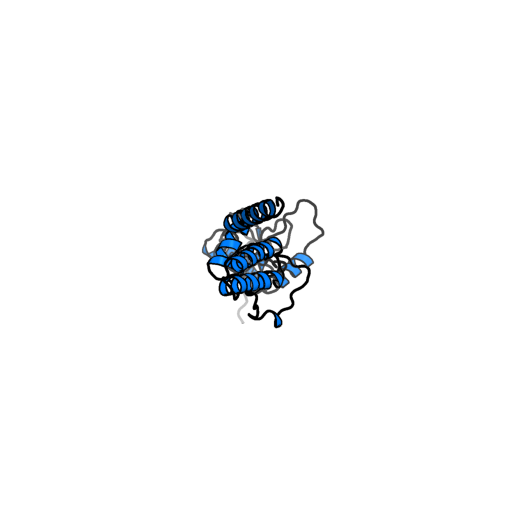 CA . ILE A 1 97 ? 20.094 -8.884 -21.538 1.00 92.38 97 ILE A CA 1
ATOM 739 C C . ILE A 1 97 ? 19.290 -10.188 -21.436 1.00 92.38 97 ILE A C 1
ATOM 741 O O . ILE A 1 97 ? 19.214 -10.919 -22.426 1.00 92.38 97 ILE A O 1
ATOM 745 N N . SER A 1 98 ? 18.637 -10.455 -20.301 1.00 90.56 98 SER A N 1
ATOM 746 C CA . SER A 1 98 ? 17.719 -11.589 -20.116 1.00 90.56 98 SER A CA 1
ATOM 747 C C . SER A 1 98 ? 16.682 -11.693 -21.238 1.00 90.56 98 SER A C 1
ATOM 749 O O . SER A 1 98 ? 16.601 -12.733 -21.896 1.00 90.56 98 SER A O 1
ATOM 751 N N . TRP A 1 99 ? 15.988 -10.601 -21.574 1.00 93.69 99 TRP A N 1
ATOM 752 C CA . TRP A 1 99 ? 15.013 -10.590 -22.674 1.00 93.69 99 TRP A CA 1
ATOM 753 C C . TRP A 1 99 ? 15.631 -10.964 -24.018 1.00 93.69 99 TRP A C 1
ATOM 755 O O . TRP A 1 99 ? 15.034 -11.697 -24.812 1.00 93.69 99 TRP A O 1
ATOM 765 N N . PHE A 1 100 ? 16.839 -10.460 -24.282 1.00 92.38 100 PHE A N 1
ATOM 766 C CA . PHE A 1 100 ? 17.549 -10.759 -25.516 1.00 92.38 100 PHE A CA 1
ATOM 767 C C . PHE A 1 100 ? 17.894 -12.246 -25.577 1.00 92.38 100 PHE A C 1
ATOM 769 O O . PHE A 1 100 ? 17.642 -12.891 -26.591 1.00 92.38 100 PHE A O 1
ATOM 776 N N . THR A 1 101 ? 18.410 -12.818 -24.488 1.00 93.06 101 THR A N 1
ATOM 777 C CA . THR A 1 101 ? 18.749 -14.245 -24.433 1.00 93.06 101 THR A CA 1
ATOM 778 C C . THR A 1 101 ? 17.526 -15.149 -24.577 1.00 93.06 101 THR A C 1
ATOM 780 O O . THR A 1 101 ? 17.586 -16.109 -25.346 1.00 93.06 101 THR A O 1
ATOM 783 N N . GLU A 1 102 ? 16.401 -14.809 -23.941 1.00 92.69 102 GLU A N 1
ATOM 784 C CA . GLU A 1 102 ? 15.137 -15.544 -24.081 1.00 92.69 102 GLU A CA 1
ATOM 785 C C . GLU A 1 102 ? 14.591 -15.450 -25.512 1.00 92.69 102 GLU A C 1
ATOM 787 O O . GLU A 1 102 ? 14.206 -16.461 -26.099 1.00 92.69 102 GLU A O 1
ATOM 792 N N . SER A 1 103 ? 14.664 -14.269 -26.133 1.00 91.88 103 SER A N 1
ATOM 793 C CA . SER A 1 103 ? 14.271 -14.068 -27.535 1.00 91.88 103 SER A CA 1
ATOM 794 C C . SER A 1 103 ? 15.151 -14.851 -28.515 1.00 91.88 103 SER A C 1
ATOM 796 O O . SER A 1 103 ? 14.660 -15.392 -29.507 1.00 91.88 103 SER A O 1
ATOM 798 N N . MET A 1 104 ? 16.458 -14.957 -28.252 1.00 93.88 104 MET A N 1
ATOM 799 C CA . MET A 1 104 ? 17.360 -15.771 -29.077 1.00 93.88 104 MET A CA 1
ATOM 800 C C . MET A 1 104 ? 17.094 -17.272 -28.914 1.00 93.88 104 MET A C 1
ATOM 802 O O . MET A 1 104 ? 17.199 -18.012 -29.898 1.00 93.88 104 MET A O 1
ATOM 806 N N . ALA A 1 105 ? 16.747 -17.711 -27.698 1.00 91.56 105 ALA A N 1
ATOM 807 C CA . ALA A 1 105 ? 16.388 -19.094 -27.399 1.00 91.56 105 ALA A CA 1
ATOM 808 C C . ALA A 1 105 ? 15.063 -19.491 -28.070 1.00 91.56 105 ALA A C 1
ATOM 810 O O . ALA A 1 105 ? 14.999 -20.533 -28.719 1.00 91.56 105 ALA A O 1
ATOM 811 N N . ALA A 1 106 ? 14.046 -18.627 -27.993 1.00 89.25 106 ALA A N 1
ATOM 812 C CA . ALA A 1 106 ? 12.752 -18.819 -28.650 1.00 89.25 106 ALA A CA 1
ATOM 813 C C . ALA A 1 106 ? 12.816 -18.637 -30.181 1.00 89.25 106 ALA A C 1
ATOM 815 O O . ALA A 1 106 ? 11.979 -19.152 -30.918 1.00 89.25 106 ALA A O 1
ATOM 816 N N . GLY A 1 107 ? 13.815 -17.904 -30.687 1.00 88.31 107 GLY A N 1
ATOM 817 C CA . GLY A 1 107 ? 13.975 -17.605 -32.114 1.00 88.31 107 GLY A CA 1
ATOM 818 C C . GLY A 1 107 ? 13.015 -16.535 -32.652 1.00 88.31 107 GLY A C 1
ATOM 819 O O . GLY A 1 107 ? 13.000 -16.284 -33.856 1.00 88.31 107 GLY A O 1
ATOM 820 N N . HIS A 1 108 ? 12.242 -15.898 -31.776 1.00 89.38 108 HIS A N 1
ATOM 821 C CA . HIS A 1 108 ? 11.345 -14.780 -32.057 1.00 8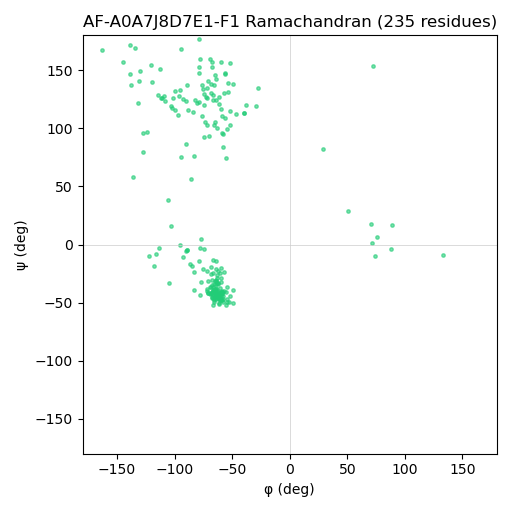9.38 108 HIS A CA 1
ATOM 822 C C . HIS A 1 108 ? 11.337 -13.824 -30.849 1.00 89.38 108 HIS A C 1
ATOM 824 O O . HIS A 1 108 ? 11.679 -14.249 -29.743 1.00 89.38 108 HIS A O 1
ATOM 830 N N . PRO A 1 109 ? 10.985 -12.536 -31.017 1.00 89.75 109 PRO A N 1
ATOM 831 C CA . PRO A 1 109 ? 10.899 -11.608 -29.892 1.00 89.75 109 PRO A CA 1
ATOM 832 C C . PRO A 1 109 ? 9.835 -12.091 -28.903 1.00 89.75 109 PRO A C 1
ATOM 834 O O . PRO A 1 109 ? 8.675 -12.278 -29.279 1.00 89.75 109 PRO A O 1
ATOM 837 N N . VAL A 1 110 ? 10.232 -12.333 -27.652 1.00 89.62 110 VAL A N 1
ATOM 838 C CA . VAL A 1 110 ? 9.284 -12.697 -26.589 1.00 89.62 110 VAL A CA 1
ATOM 839 C C . VAL A 1 110 ? 8.569 -11.445 -26.067 1.00 89.62 110 VAL A C 1
ATOM 841 O O . VAL A 1 110 ? 9.135 -10.345 -26.132 1.00 89.62 110 VAL A O 1
ATOM 844 N N . PRO A 1 111 ? 7.339 -11.572 -25.537 1.00 87.81 111 PRO A N 1
ATOM 845 C CA . PRO A 1 111 ? 6.658 -10.462 -24.884 1.00 87.81 111 PRO A CA 1
ATOM 846 C C . PRO A 1 111 ? 7.519 -9.835 -23.780 1.00 87.81 111 PRO A C 1
ATOM 848 O O . PRO A 1 111 ? 8.195 -10.521 -23.012 1.00 87.81 111 PRO A O 1
ATOM 851 N N . VAL A 1 112 ? 7.510 -8.506 -23.699 1.00 85.88 112 VAL A N 1
ATOM 852 C CA . VAL A 1 112 ? 8.269 -7.793 -22.669 1.00 85.88 112 VAL A CA 1
ATOM 853 C C . VAL A 1 112 ? 7.538 -7.895 -21.331 1.00 85.88 112 VAL A C 1
ATOM 855 O O . VAL A 1 112 ? 6.506 -7.259 -21.127 1.00 85.88 112 VAL A O 1
ATOM 858 N N . GLU A 1 113 ? 8.121 -8.645 -20.403 1.00 81.00 113 GLU A N 1
ATOM 859 C CA . GLU A 1 113 ? 7.650 -8.812 -19.028 1.00 81.00 113 GLU A CA 1
ATOM 860 C C . GLU A 1 113 ? 8.335 -7.836 -18.060 1.00 81.00 113 GLU A C 1
ATOM 862 O O . GLU A 1 113 ? 9.340 -7.203 -18.384 1.00 81.00 113 GLU A O 1
ATOM 867 N N . CYS A 1 114 ? 7.820 -7.732 -16.832 1.00 76.62 114 CYS A N 1
ATOM 868 C CA . CYS A 1 114 ? 8.373 -6.841 -15.807 1.00 76.62 114 CYS A CA 1
ATOM 869 C C . CYS A 1 114 ? 9.840 -7.153 -15.474 1.00 76.62 114 CYS A C 1
ATOM 871 O O . CYS A 1 114 ? 10.639 -6.230 -15.358 1.00 76.62 114 CYS A O 1
ATOM 873 N N . ARG A 1 115 ? 10.210 -8.439 -15.398 1.00 80.69 115 ARG A N 1
ATOM 874 C CA . ARG A 1 115 ? 11.592 -8.888 -15.133 1.00 80.69 115 ARG A CA 1
ATOM 875 C C . ARG A 1 115 ? 12.599 -8.466 -16.205 1.00 80.69 115 ARG A C 1
ATOM 877 O O . ARG A 1 115 ? 13.784 -8.370 -15.925 1.00 80.69 115 ARG A O 1
ATOM 884 N N . HIS A 1 116 ? 12.119 -8.198 -17.417 1.00 84.88 116 HIS A N 1
ATOM 885 C CA . HIS A 1 116 ? 12.941 -7.800 -18.553 1.00 84.88 116 HIS A CA 1
ATOM 886 C C . HIS A 1 116 ? 13.232 -6.301 -18.584 1.00 84.88 116 HIS A C 1
ATOM 888 O O . HIS A 1 116 ? 14.134 -5.880 -19.300 1.00 84.88 116 HIS A O 1
ATOM 894 N N . ARG A 1 117 ? 12.458 -5.477 -17.869 1.00 85.88 117 ARG A N 1
ATOM 895 C CA . ARG A 1 117 ? 12.504 -4.017 -17.992 1.00 85.88 117 ARG A CA 1
ATOM 896 C C . ARG A 1 117 ? 13.510 -3.406 -17.026 1.00 85.88 117 ARG A C 1
ATOM 898 O O . ARG A 1 117 ? 13.356 -3.507 -15.815 1.00 85.88 117 ARG A O 1
ATOM 905 N N . LEU A 1 118 ? 14.456 -2.646 -17.572 1.00 81.12 118 LEU A N 1
ATOM 906 C CA . LEU A 1 118 ? 15.348 -1.767 -16.812 1.00 81.12 118 LEU A CA 1
ATOM 907 C C . LEU A 1 118 ? 14.674 -0.412 -16.591 1.00 81.12 118 LEU A C 1
ATOM 909 O O . LEU A 1 118 ? 15.164 0.632 -17.016 1.00 81.12 118 LEU A O 1
ATOM 913 N N . GLN A 1 119 ? 13.490 -0.434 -15.986 1.00 68.00 119 GLN A N 1
ATOM 914 C CA . GLN A 1 119 ? 12.809 0.789 -15.588 1.00 68.00 119 GLN A CA 1
ATOM 915 C C . GLN A 1 119 ? 13.193 1.103 -14.153 1.00 68.00 119 GLN A C 1
ATOM 917 O O . GLN A 1 119 ? 12.971 0.291 -13.255 1.00 68.00 119 GLN A O 1
ATOM 922 N N . VAL A 1 120 ? 13.712 2.314 -13.926 1.00 56.06 120 VAL A N 1
ATOM 923 C CA . VAL A 1 120 ? 13.569 2.937 -12.613 1.00 56.06 120 VAL A CA 1
ATOM 924 C C . VAL A 1 120 ? 12.076 3.106 -12.454 1.00 56.06 120 VAL A C 1
ATOM 926 O O . VAL A 1 120 ? 11.472 4.030 -12.998 1.00 56.06 120 VAL A O 1
ATOM 929 N N . THR A 1 121 ? 11.448 2.203 -11.711 1.00 45.00 121 THR A N 1
ATOM 930 C CA . THR A 1 121 ? 10.337 2.655 -10.900 1.00 45.00 121 THR A CA 1
ATOM 931 C C . THR A 1 121 ? 10.911 3.828 -10.125 1.00 45.00 121 THR A C 1
ATOM 933 O O . THR A 1 121 ? 11.683 3.610 -9.191 1.00 45.00 121 THR A O 1
ATOM 936 N N . VAL A 1 122 ? 10.583 5.069 -10.528 1.00 42.91 122 VAL A N 1
ATOM 937 C CA . VAL A 1 122 ? 10.554 6.196 -9.585 1.00 42.91 122 VAL A CA 1
ATOM 938 C C . VAL A 1 122 ? 9.997 5.558 -8.334 1.00 42.91 122 VAL A C 1
ATOM 940 O O . VAL A 1 122 ? 8.946 4.926 -8.495 1.00 42.91 122 VAL A O 1
ATOM 943 N N . PRO A 1 123 ? 10.707 5.543 -7.192 1.00 41.81 123 PRO A N 1
ATOM 944 C CA . PRO A 1 123 ? 10.260 4.792 -6.039 1.00 41.81 123 PRO A CA 1
ATOM 945 C C . PRO A 1 123 ? 8.880 5.332 -5.713 1.00 41.81 123 PRO A C 1
ATOM 947 O O . PRO A 1 123 ? 8.717 6.384 -5.099 1.00 41.81 123 PRO A O 1
ATOM 950 N N . ARG A 1 124 ? 7.856 4.649 -6.221 1.00 42.56 124 ARG A N 1
ATOM 951 C CA . ARG A 1 124 ? 6.470 5.004 -6.035 1.00 42.56 124 ARG A CA 1
ATOM 952 C C . ARG A 1 124 ? 6.210 4.383 -4.700 1.00 42.56 124 ARG A C 1
ATOM 954 O O . ARG A 1 124 ? 5.739 3.259 -4.655 1.00 42.56 124 ARG A O 1
ATOM 961 N N . LYS A 1 125 ? 6.735 5.081 -3.685 1.00 40.47 125 LYS A N 1
ATOM 962 C CA . LYS A 1 125 ? 6.734 4.767 -2.267 1.00 40.47 125 LYS A CA 1
ATOM 963 C C . LYS A 1 125 ? 6.694 3.256 -2.102 1.00 40.47 125 LYS A C 1
ATOM 965 O O . LYS A 1 125 ? 5.598 2.710 -2.007 1.00 40.47 125 LYS A O 1
ATOM 970 N N . ALA A 1 126 ? 7.873 2.619 -2.200 1.00 37.97 126 ALA A N 1
ATOM 971 C CA . ALA A 1 126 ? 8.052 1.200 -1.906 1.00 37.97 126 ALA A CA 1
ATOM 972 C C . ALA A 1 126 ? 7.020 0.820 -0.853 1.00 37.97 126 ALA A C 1
ATOM 974 O O . ALA A 1 126 ? 6.975 1.496 0.182 1.00 37.97 126 ALA A O 1
ATOM 975 N N . LEU A 1 127 ? 6.129 -0.123 -1.191 1.00 47.00 127 LEU A N 1
ATOM 976 C CA . LEU A 1 127 ? 5.138 -0.650 -0.259 1.00 47.00 127 LEU A CA 1
ATOM 977 C C . LEU A 1 127 ? 5.886 -0.785 1.066 1.00 47.00 127 LEU A C 1
ATOM 979 O O . LEU A 1 127 ? 6.913 -1.476 1.056 1.00 47.00 127 LEU A O 1
ATOM 983 N N . PRO A 1 128 ? 5.540 -0.006 2.112 1.00 44.69 128 PRO A N 1
ATOM 984 C CA . PRO A 1 128 ? 6.410 0.055 3.263 1.00 44.69 128 PRO A CA 1
ATOM 985 C C . PRO A 1 128 ? 6.552 -1.385 3.726 1.00 44.69 128 PRO A C 1
ATOM 987 O O . PRO A 1 128 ? 5.553 -2.107 3.815 1.00 44.69 128 PRO A O 1
ATOM 990 N N . SER A 1 129 ? 7.802 -1.804 3.939 1.00 48.38 129 SER A N 1
ATOM 991 C CA . SER A 1 129 ? 8.130 -2.943 4.795 1.00 48.38 129 SER A CA 1
ATOM 992 C C . SER A 1 129 ? 7.040 -3.077 5.857 1.00 48.38 129 SER A C 1
ATOM 994 O O . SER A 1 129 ? 6.683 -2.014 6.385 1.00 48.38 129 SER A O 1
ATOM 996 N N . PRO A 1 130 ? 6.508 -4.285 6.142 1.00 53.53 130 PRO A N 1
ATOM 997 C CA . PRO A 1 130 ? 5.384 -4.461 7.064 1.00 53.53 130 PRO A CA 1
ATOM 998 C C . PRO A 1 130 ? 5.601 -3.520 8.234 1.00 53.53 130 PRO A C 1
ATOM 1000 O O . PRO A 1 130 ? 6.656 -3.602 8.866 1.00 53.53 130 PRO A O 1
ATOM 1003 N N . VAL A 1 131 ? 4.728 -2.509 8.353 1.00 58.56 131 VAL A N 1
ATOM 1004 C CA . VAL A 1 131 ? 5.019 -1.329 9.169 1.00 58.56 131 VAL A CA 1
ATOM 1005 C C . VAL A 1 131 ? 5.324 -1.866 10.554 1.00 58.56 131 VAL A C 1
ATOM 1007 O O . VAL A 1 131 ? 4.437 -2.419 11.203 1.00 58.56 131 VAL A O 1
ATOM 1010 N N . TRP A 1 132 ? 6.593 -1.804 10.963 1.00 67.62 132 TRP A N 1
ATOM 1011 C CA . TRP A 1 132 ? 6.991 -2.306 12.266 1.00 67.62 132 TRP A CA 1
ATOM 1012 C C . TRP A 1 132 ? 6.390 -1.350 13.286 1.00 67.62 132 TRP A C 1
ATOM 1014 O O . TRP A 1 132 ? 6.938 -0.284 13.569 1.00 67.62 132 TRP A O 1
ATOM 1024 N N . MET A 1 133 ? 5.200 -1.702 13.760 1.00 79.50 133 MET A N 1
ATOM 1025 C CA . MET A 1 133 ? 4.428 -0.893 14.682 1.00 79.50 133 MET A CA 1
ATOM 1026 C C . MET A 1 133 ? 4.576 -1.473 16.081 1.00 79.50 133 MET A C 1
ATOM 1028 O O . MET A 1 133 ? 4.138 -2.602 16.325 1.00 79.50 133 MET A O 1
ATOM 1032 N N . PRO A 1 134 ? 5.156 -0.716 17.026 1.00 86.94 134 PRO A N 1
ATOM 1033 C CA . PRO A 1 134 ? 5.232 -1.172 18.396 1.00 86.94 134 PRO A CA 1
ATOM 1034 C C . PRO A 1 134 ? 3.816 -1.316 18.985 1.00 86.94 134 PRO A C 1
ATOM 1036 O O . PRO A 1 134 ? 2.926 -0.498 18.707 1.00 86.94 134 PRO A O 1
ATOM 1039 N N . PRO A 1 135 ? 3.577 -2.346 19.817 1.00 88.19 135 PRO A N 1
ATOM 1040 C CA . PRO A 1 135 ? 2.239 -2.666 20.304 1.00 88.19 135 PRO A CA 1
ATOM 1041 C C . PRO A 1 135 ? 1.679 -1.597 21.245 1.00 88.19 135 PRO A C 1
ATOM 1043 O O . PRO A 1 135 ? 0.465 -1.372 21.262 1.00 88.19 135 PRO A O 1
ATOM 1046 N N . TYR A 1 136 ? 2.532 -0.906 22.000 1.00 92.50 136 TYR A N 1
ATOM 1047 C CA . TYR A 1 136 ? 2.104 0.094 22.973 1.00 92.50 136 TYR A CA 1
ATOM 1048 C C . TYR A 1 136 ? 1.994 1.488 22.349 1.00 92.50 136 TYR A C 1
ATOM 1050 O O . TYR A 1 136 ? 2.868 1.924 21.603 1.00 92.50 136 TYR A O 1
ATOM 1058 N N . ALA A 1 137 ? 0.921 2.211 22.685 1.00 92.31 137 ALA A N 1
ATOM 1059 C CA . ALA A 1 137 ? 0.655 3.548 22.146 1.00 92.31 137 ALA A CA 1
ATOM 1060 C C . ALA A 1 137 ? 1.734 4.573 22.516 1.00 92.31 137 ALA A C 1
ATOM 1062 O O . ALA A 1 137 ? 2.083 5.417 21.702 1.00 92.31 137 ALA A O 1
ATOM 1063 N N . CYS A 1 138 ? 2.331 4.450 23.703 1.00 92.62 138 CYS A N 1
ATOM 1064 C CA . CYS A 1 138 ? 3.411 5.325 24.159 1.00 92.62 138 CYS A CA 1
ATOM 1065 C C 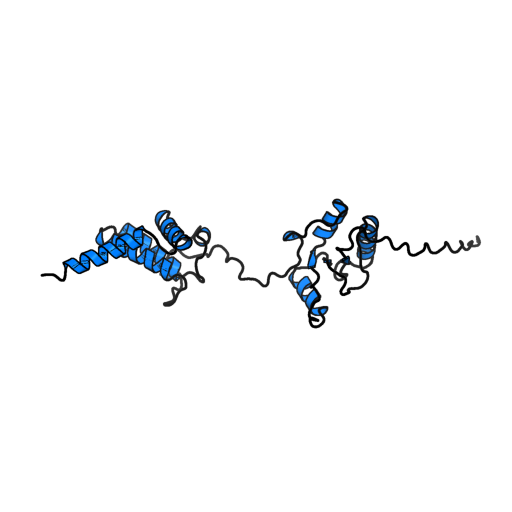. CYS A 1 138 ? 4.720 5.184 23.363 1.00 92.62 138 CYS A C 1
ATOM 1067 O O . CYS A 1 138 ? 5.604 6.021 23.499 1.00 92.62 138 CYS A O 1
ATOM 1069 N N . GLN A 1 139 ? 4.860 4.139 22.542 1.00 91.50 139 GLN A N 1
ATOM 1070 C CA . GLN A 1 139 ? 6.060 3.884 21.741 1.00 91.50 139 GLN A CA 1
ATOM 1071 C C . GLN A 1 139 ? 5.946 4.418 20.309 1.00 91.50 139 GLN A C 1
ATOM 1073 O O . GLN A 1 139 ? 6.873 4.245 19.520 1.00 91.50 139 GLN A O 1
ATOM 1078 N N . ARG A 1 140 ? 4.813 5.032 19.948 1.00 90.19 140 ARG A N 1
ATOM 1079 C CA . ARG A 1 140 ? 4.551 5.524 18.593 1.00 90.19 140 ARG A CA 1
ATOM 1080 C C . ARG A 1 140 ? 4.034 6.964 18.608 1.00 90.19 140 ARG A C 1
ATOM 1082 O O . ARG A 1 140 ? 3.205 7.304 19.452 1.00 90.19 140 ARG A O 1
ATOM 1089 N N . PRO A 1 141 ? 4.468 7.813 17.664 1.00 89.50 141 PRO A N 1
ATOM 1090 C CA . PRO A 1 141 ? 3.861 9.122 17.479 1.00 89.50 141 PRO A CA 1
ATOM 1091 C C . PRO A 1 141 ? 2.439 8.950 16.928 1.00 89.50 141 PRO A C 1
ATOM 1093 O O . PRO A 1 141 ? 2.229 8.227 15.957 1.00 89.50 141 PRO A O 1
ATOM 1096 N N . THR A 1 142 ? 1.464 9.613 17.549 1.00 91.50 142 THR A N 1
ATOM 1097 C CA . THR A 1 142 ? 0.069 9.626 17.083 1.00 91.50 142 THR A CA 1
ATOM 1098 C C . THR A 1 142 ? -0.346 11.084 16.880 1.00 91.50 142 THR A C 1
ATOM 1100 O O . THR A 1 142 ? -0.625 11.768 17.867 1.00 91.50 142 THR A O 1
ATOM 1103 N N . PRO A 1 143 ? -0.287 11.609 15.645 1.00 90.38 143 PRO A N 1
ATOM 1104 C CA . PRO A 1 143 ? -0.627 13.002 15.378 1.00 90.38 143 PRO A CA 1
ATOM 1105 C C . PRO A 1 143 ? -2.121 13.259 15.607 1.00 90.38 143 PRO A C 1
ATOM 1107 O O . PRO A 1 143 ? -2.940 12.348 15.519 1.00 90.38 143 PRO A O 1
ATOM 1110 N N . LEU A 1 144 ? -2.477 14.522 15.867 1.00 91.62 144 LEU A N 1
ATOM 1111 C CA . LEU A 1 144 ? -3.879 14.935 16.008 1.00 91.62 144 LEU A CA 1
ATOM 1112 C C . LEU A 1 144 ? -4.657 14.789 14.689 1.00 91.62 144 LEU A C 1
ATOM 1114 O O . LEU A 1 144 ? -5.846 14.493 14.704 1.00 91.62 144 LEU A O 1
ATOM 1118 N N . THR A 1 145 ? -3.981 15.010 13.558 1.00 92.94 145 THR A N 1
ATOM 1119 C CA . THR A 1 145 ? -4.523 14.790 12.213 1.00 92.94 145 THR A CA 1
ATOM 1120 C C . THR A 1 145 ? -3.860 13.564 11.597 1.00 92.94 145 THR A C 1
ATOM 1122 O O . THR A 1 145 ? -2.636 13.487 11.496 1.00 92.94 145 THR A O 1
ATOM 1125 N N . HIS A 1 146 ? -4.670 12.588 11.194 1.00 93.94 146 HIS A N 1
ATOM 1126 C CA . HIS A 1 146 ? -4.225 11.303 10.653 1.00 93.94 146 HIS A CA 1
ATOM 1127 C C . HIS A 1 146 ? -5.024 10.926 9.401 1.00 93.94 146 HIS A C 1
ATOM 1129 O O . HIS A 1 146 ? -6.023 11.552 9.062 1.00 93.94 146 HIS A O 1
ATOM 1135 N N . HIS A 1 147 ? -4.567 9.900 8.683 1.00 91.94 147 HIS A N 1
ATOM 1136 C CA . HIS A 1 147 ? -5.131 9.530 7.379 1.00 91.94 147 HIS A CA 1
ATOM 1137 C C . HIS A 1 147 ? -6.385 8.650 7.456 1.00 91.94 147 HIS A C 1
ATOM 1139 O O . HIS A 1 147 ? -7.160 8.600 6.508 1.00 91.94 147 HIS A O 1
ATOM 1145 N N . ASN A 1 148 ? -6.557 7.923 8.560 1.00 94.69 148 ASN A N 1
ATOM 1146 C CA . ASN A 1 148 ? -7.515 6.821 8.681 1.00 94.69 148 ASN A CA 1
ATOM 1147 C C . ASN A 1 148 ? -8.740 7.189 9.528 1.00 94.69 148 ASN A C 1
ATOM 1149 O O . ASN A 1 148 ? -9.204 6.365 10.312 1.00 94.69 148 ASN A O 1
ATOM 1153 N N . THR A 1 149 ? -9.235 8.424 9.408 1.00 94.44 149 THR A N 1
ATOM 1154 C CA . THR A 1 149 ? -10.304 8.967 10.261 1.00 94.44 149 THR A CA 1
ATOM 1155 C C . THR A 1 149 ? -11.560 8.103 10.251 1.00 94.44 149 THR A C 1
ATOM 1157 O O . THR A 1 149 ? -11.973 7.651 11.315 1.00 94.44 149 THR A O 1
ATOM 1160 N N . SER A 1 150 ? -12.088 7.765 9.071 1.00 93.31 150 SER A N 1
ATOM 1161 C CA . SER A 1 150 ? -13.304 6.948 8.934 1.00 93.31 150 SER A CA 1
ATOM 1162 C C . SER A 1 150 ? -13.180 5.576 9.603 1.00 93.31 150 SER A C 1
ATOM 1164 O O . SER A 1 150 ? -14.079 5.141 10.319 1.00 93.31 150 SER A O 1
ATOM 1166 N N . LEU A 1 151 ? -12.041 4.906 9.410 1.00 95.31 151 LEU A N 1
ATOM 1167 C CA . LEU A 1 151 ? -11.773 3.596 9.997 1.00 95.31 151 LEU A CA 1
ATOM 1168 C C . LEU A 1 151 ? -11.594 3.686 11.518 1.00 95.31 151 LEU A C 1
ATOM 1170 O O . LEU A 1 151 ? -12.118 2.851 12.252 1.00 95.31 151 LEU A O 1
ATOM 1174 N N . SER A 1 152 ? -10.867 4.699 12.005 1.00 96.12 152 SER A N 1
ATOM 1175 C CA . SER A 1 152 ? -10.676 4.894 13.443 1.00 96.12 152 SER A CA 1
ATOM 1176 C C . SER A 1 152 ? -11.978 5.254 14.155 1.00 96.12 152 SER A C 1
ATOM 1178 O O . SER A 1 152 ? -12.252 4.677 15.199 1.00 96.12 152 SER A O 1
ATOM 1180 N N . GLU A 1 153 ? -12.805 6.128 13.575 1.00 96.00 153 GLU A N 1
ATOM 1181 C CA . GLU A 1 153 ? -14.089 6.545 14.154 1.00 96.00 153 GLU A CA 1
ATOM 1182 C C . GLU A 1 153 ? -15.082 5.386 14.233 1.00 96.00 153 GLU A C 1
ATOM 1184 O O . GLU A 1 153 ? -15.813 5.250 15.213 1.00 96.00 153 GLU A O 1
ATOM 1189 N N . ALA A 1 154 ? -15.097 4.518 13.221 1.00 95.50 154 ALA A N 1
ATOM 1190 C CA . ALA A 1 154 ? -15.925 3.321 13.229 1.00 95.50 154 ALA A CA 1
ATOM 1191 C C . ALA A 1 154 ? -15.546 2.374 14.378 1.00 95.50 154 ALA A C 1
ATOM 1193 O O . ALA A 1 154 ? -16.417 1.907 15.109 1.00 95.50 154 ALA A O 1
ATOM 1194 N N . LEU A 1 155 ? -14.247 2.126 14.578 1.00 96.62 155 LEU A N 1
ATOM 1195 C CA . LEU A 1 155 ? -13.773 1.310 15.697 1.00 96.62 155 LEU A CA 1
ATOM 1196 C C . LEU A 1 155 ? -14.026 1.992 17.050 1.00 96.62 155 LEU A C 1
ATOM 1198 O O . LEU A 1 155 ? -14.379 1.310 18.005 1.00 96.62 155 LEU A O 1
ATOM 1202 N N . GLU A 1 156 ? -13.905 3.317 17.139 1.00 96.69 156 GLU A N 1
ATOM 1203 C CA . GLU A 1 156 ? -14.227 4.076 18.357 1.00 96.69 156 GLU A CA 1
ATOM 1204 C C . GLU A 1 156 ? -15.719 4.013 18.691 1.00 96.69 156 GLU A C 1
ATOM 1206 O O . GLU A 1 156 ? -16.070 3.765 19.840 1.00 96.69 156 GLU A O 1
ATOM 1211 N N . THR A 1 157 ? -16.592 4.078 17.684 1.00 96.06 157 THR A N 1
ATOM 1212 C CA . THR A 1 157 ? -18.042 3.886 17.857 1.00 96.06 157 THR A CA 1
ATOM 1213 C C . THR A 1 157 ? -18.351 2.502 18.446 1.00 96.06 157 THR A C 1
ATOM 1215 O O . THR A 1 157 ? -19.174 2.368 19.351 1.00 96.06 157 THR A O 1
ATOM 1218 N N . LEU A 1 158 ? -17.670 1.450 17.972 1.00 95.75 158 LEU A N 1
ATOM 1219 C CA . LEU A 1 158 ? -17.820 0.097 18.527 1.00 95.75 158 LEU A CA 1
ATOM 1220 C C . LEU A 1 158 ? -17.209 -0.036 19.928 1.00 95.75 158 LEU A C 1
ATOM 1222 O O . LEU A 1 158 ? -17.710 -0.817 20.739 1.00 95.75 158 LEU A O 1
ATOM 1226 N N . ALA A 1 159 ? -16.142 0.710 20.224 1.00 96.19 159 ALA A N 1
ATOM 1227 C CA . ALA A 1 159 ? -15.559 0.769 21.559 1.00 96.19 159 ALA A CA 1
ATOM 1228 C C . ALA A 1 159 ? -16.535 1.406 22.558 1.00 96.19 159 ALA A C 1
ATOM 1230 O O . ALA A 1 159 ? -16.736 0.853 23.634 1.00 96.19 159 ALA A O 1
ATOM 1231 N N . GLU A 1 160 ? -17.181 2.514 22.195 1.00 94.94 160 GLU A N 1
ATOM 1232 C CA . GLU A 1 160 ? -18.200 3.169 23.022 1.00 94.94 160 GLU A CA 1
ATOM 1233 C C . GLU A 1 160 ? -19.399 2.248 23.267 1.00 94.94 160 GLU A C 1
ATOM 1235 O O . GLU A 1 160 ? -19.790 2.043 24.416 1.00 94.94 160 GLU A O 1
ATOM 1240 N N . ALA A 1 161 ? -19.915 1.606 22.212 1.00 94.81 161 ALA A N 1
ATOM 1241 C CA . ALA A 1 161 ? -20.983 0.609 22.319 1.00 94.81 161 ALA A CA 1
ATOM 1242 C C . ALA A 1 161 ? -20.635 -0.520 23.294 1.00 94.81 161 ALA A C 1
ATOM 1244 O O . ALA A 1 161 ? -21.415 -0.849 24.184 1.00 94.81 161 ALA A O 1
ATOM 1245 N N . ALA A 1 162 ? -19.424 -1.068 23.177 1.00 93.75 162 ALA A N 1
ATOM 1246 C CA . ALA A 1 162 ? -18.944 -2.095 24.091 1.00 93.75 162 ALA A CA 1
ATOM 1247 C C . ALA A 1 162 ? -18.829 -1.599 25.543 1.00 93.75 162 ALA A C 1
ATOM 1249 O O . ALA A 1 162 ? -18.956 -2.403 26.466 1.00 93.75 162 ALA A O 1
ATOM 1250 N N . GLY A 1 163 ? -18.588 -0.302 25.750 1.00 92.50 163 GLY A N 1
ATOM 1251 C CA . GLY A 1 163 ? -18.566 0.325 27.069 1.00 92.50 163 GLY A CA 1
ATOM 1252 C C . GLY A 1 163 ? -19.951 0.357 27.706 1.00 92.50 163 GLY A C 1
ATOM 1253 O O . GLY A 1 163 ? -20.082 0.016 28.880 1.00 92.50 163 GLY A O 1
ATOM 1254 N N . PHE A 1 164 ? -20.987 0.671 26.922 1.00 91.38 164 PHE A N 1
ATOM 1255 C CA . PHE A 1 164 ? -22.380 0.594 27.375 1.00 91.38 164 PHE A CA 1
ATOM 1256 C C . PHE A 1 164 ? -22.810 -0.841 27.707 1.00 91.38 164 PHE A C 1
ATOM 1258 O O . PHE A 1 164 ? -23.544 -1.051 28.669 1.00 91.38 164 PHE A O 1
ATOM 1265 N N . ASP A 1 165 ? -22.284 -1.829 26.978 1.00 89.88 165 ASP A N 1
ATOM 1266 C CA . ASP A 1 165 ? -22.501 -3.257 27.251 1.00 89.88 165 ASP A CA 1
ATOM 1267 C C . ASP A 1 165 ? -21.703 -3.782 28.469 1.00 89.88 165 ASP A C 1
ATOM 1269 O O . ASP A 1 165 ? -21.807 -4.959 28.820 1.00 89.88 165 ASP A O 1
ATOM 1273 N N . GLY A 1 166 ? -20.854 -2.956 29.096 1.00 90.62 166 GLY A N 1
ATOM 1274 C CA . GLY A 1 166 ? -19.978 -3.360 30.204 1.00 90.62 166 GLY A CA 1
ATOM 1275 C C . GLY A 1 166 ? -18.818 -4.281 29.794 1.00 90.62 166 GLY A C 1
ATOM 1276 O O . GLY A 1 166 ? -18.216 -4.949 30.634 1.00 90.62 166 GLY A O 1
ATOM 1277 N N . SER A 1 167 ? -18.485 -4.348 28.503 1.00 93.94 167 SER A N 1
ATOM 1278 C CA . SER A 1 167 ? -17.451 -5.235 27.964 1.00 93.94 167 SER A CA 1
ATOM 1279 C C . SER A 1 167 ? -16.095 -4.534 27.843 1.00 93.94 167 SER A C 1
ATOM 1281 O O . SER A 1 167 ? -15.628 -4.219 26.746 1.00 93.94 167 SER A O 1
ATOM 1283 N N . GLU A 1 168 ? -15.409 -4.334 28.971 1.00 92.94 168 GLU A N 1
ATOM 1284 C CA . GLU A 1 168 ? -14.114 -3.627 29.023 1.00 92.94 168 GLU A CA 1
ATOM 1285 C C . GLU A 1 168 ? -13.051 -4.212 28.075 1.00 92.94 168 GLU A C 1
ATOM 1287 O O . GLU A 1 168 ? -12.277 -3.481 27.453 1.00 92.94 168 GLU A O 1
ATOM 1292 N N . GLY A 1 169 ? -13.029 -5.539 27.906 1.00 93.31 169 GLY A N 1
ATOM 1293 C CA . GLY A 1 169 ? -12.102 -6.205 26.987 1.00 93.31 169 GLY A CA 1
ATOM 1294 C C . GLY A 1 169 ? -12.310 -5.791 25.527 1.00 93.31 169 GLY A C 1
ATOM 1295 O O . GLY A 1 169 ? -11.338 -5.544 24.809 1.00 93.31 169 GLY A O 1
ATOM 1296 N N . ARG A 1 170 ? -13.571 -5.657 25.094 1.00 93.38 170 ARG A N 1
ATOM 1297 C CA . ARG A 1 170 ? -13.918 -5.197 23.740 1.00 93.38 170 ARG A CA 1
ATOM 1298 C C . ARG A 1 170 ? -13.619 -3.710 23.571 1.00 93.38 170 ARG A C 1
ATOM 1300 O O . ARG A 1 170 ? -13.026 -3.343 22.558 1.00 93.38 170 ARG A O 1
ATOM 1307 N N . VAL A 1 171 ? -13.931 -2.889 24.578 1.00 95.50 171 VAL A N 1
ATOM 1308 C CA . VAL A 1 171 ? -13.568 -1.458 24.609 1.00 95.50 171 VAL A CA 1
ATOM 1309 C C . VAL A 1 171 ? -12.072 -1.288 24.359 1.00 95.50 171 VAL A C 1
ATOM 1311 O O . VAL A 1 171 ? -11.659 -0.524 23.484 1.00 95.50 171 VAL A O 1
ATOM 1314 N N . LEU A 1 172 ? -11.248 -2.042 25.091 1.00 95.12 172 LEU A N 1
ATOM 1315 C CA . LEU A 1 172 ? -9.796 -1.959 25.000 1.00 95.12 172 LEU A CA 1
ATOM 1316 C C . LEU A 1 172 ? -9.272 -2.458 23.648 1.00 95.12 172 LEU A C 1
ATOM 1318 O O . LEU A 1 172 ? -8.366 -1.844 23.083 1.00 95.12 172 LEU A O 1
ATOM 1322 N N . ALA A 1 173 ? -9.830 -3.552 23.123 1.00 94.88 173 ALA A N 1
ATOM 1323 C CA . ALA A 1 173 ? -9.446 -4.098 21.824 1.00 94.88 173 ALA A CA 1
ATOM 1324 C C . ALA A 1 173 ? -9.709 -3.095 20.690 1.00 94.88 173 ALA A C 1
ATOM 1326 O O . ALA A 1 173 ? -8.795 -2.785 19.921 1.00 94.88 173 ALA A O 1
ATOM 1327 N N . PHE A 1 174 ? -10.916 -2.527 20.631 1.00 96.81 174 PHE A N 1
ATOM 1328 C CA . PHE A 1 174 ? -11.275 -1.545 19.610 1.00 96.81 174 PHE A CA 1
ATOM 1329 C C . PHE A 1 174 ? -10.507 -0.231 19.767 1.00 96.81 174 PHE A C 1
ATOM 1331 O O . PHE A 1 174 ? -9.954 0.264 18.786 1.00 96.81 174 PHE A O 1
ATOM 1338 N N . SER A 1 175 ? -10.355 0.274 20.994 1.00 96.06 175 SER A N 1
ATOM 1339 C CA . SER A 1 175 ? -9.553 1.476 21.270 1.00 96.06 175 SER A CA 1
ATOM 1340 C C . SER A 1 175 ? -8.096 1.318 20.824 1.00 96.06 175 SER A C 1
ATOM 1342 O O . SER A 1 175 ? -7.503 2.225 20.234 1.00 96.06 175 SER A O 1
ATOM 1344 N N . ARG A 1 176 ? -7.491 0.145 21.062 1.00 96.25 176 ARG A N 1
ATOM 1345 C CA . ARG A 1 176 ? -6.115 -0.145 20.628 1.00 96.25 176 ARG A CA 1
ATOM 1346 C C . ARG A 1 176 ? -5.999 -0.244 19.110 1.00 96.25 176 ARG A C 1
ATOM 1348 O O . ARG A 1 176 ? -5.039 0.296 18.559 1.00 96.25 176 ARG A O 1
ATOM 1355 N N . ALA A 1 177 ? -6.958 -0.890 18.448 1.00 95.62 177 ALA A N 1
ATOM 1356 C CA . ALA A 1 177 ? -7.002 -0.982 16.990 1.00 95.62 177 ALA A CA 1
ATOM 1357 C C . ALA A 1 177 ? -7.196 0.404 16.341 1.00 95.62 177 ALA A C 1
ATOM 1359 O O . ALA A 1 177 ? -6.447 0.765 15.434 1.00 95.62 177 ALA A O 1
ATOM 1360 N N . ALA A 1 178 ? -8.103 1.233 16.867 1.00 96.25 178 ALA A N 1
ATOM 1361 C CA . ALA A 1 178 ? -8.285 2.615 16.426 1.00 96.25 178 ALA A CA 1
ATOM 1362 C C . ALA A 1 178 ? -6.997 3.434 16.596 1.00 96.25 178 ALA A C 1
ATOM 1364 O O . ALA A 1 178 ? -6.532 4.073 15.653 1.00 96.25 178 ALA A O 1
ATOM 1365 N N . SER A 1 179 ? -6.354 3.351 17.765 1.00 95.56 179 SER A N 1
ATOM 1366 C CA . SER A 1 179 ? -5.077 4.024 18.030 1.00 95.56 179 SER A CA 1
ATOM 1367 C C . SER A 1 179 ? -3.956 3.579 17.081 1.00 95.56 179 SER A C 1
ATOM 1369 O O . SER A 1 179 ? -3.090 4.385 16.738 1.00 95.56 179 SER A O 1
ATOM 1371 N N . MET A 1 180 ? -3.958 2.322 16.628 1.00 94.25 180 MET A N 1
ATOM 1372 C CA . MET A 1 180 ? -3.012 1.861 15.610 1.00 94.25 180 MET A CA 1
ATOM 1373 C C . MET A 1 180 ? -3.248 2.533 14.261 1.00 94.25 180 MET A C 1
ATOM 1375 O O . MET A 1 180 ? -2.296 3.035 13.670 1.00 94.25 180 MET A O 1
ATOM 1379 N N . LEU A 1 181 ? -4.502 2.614 13.807 1.00 94.25 181 LEU A N 1
ATOM 1380 C CA . LEU A 1 181 ? -4.848 3.287 12.551 1.00 94.25 181 LEU A CA 1
ATOM 1381 C C . LEU A 1 181 ? -4.460 4.769 12.555 1.0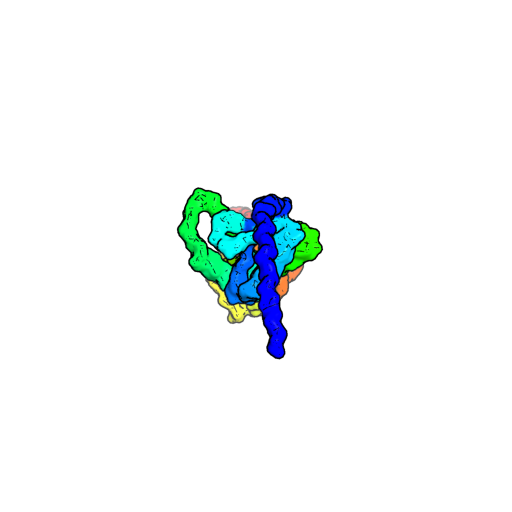0 94.25 181 LEU A C 1
ATOM 1383 O O . LEU A 1 181 ? -3.999 5.283 11.532 1.00 94.25 181 LEU A O 1
ATOM 1387 N N . LYS A 1 182 ? -4.609 5.443 13.703 1.00 95.31 182 LYS A N 1
ATOM 1388 C CA . LYS A 1 182 ? -4.218 6.851 13.893 1.00 95.31 182 LYS A CA 1
ATOM 1389 C C . LYS A 1 182 ? -2.711 7.074 13.746 1.00 95.31 182 LYS A C 1
ATOM 1391 O O . LYS A 1 182 ? -2.291 8.128 13.282 1.00 95.31 182 LYS A O 1
ATOM 1396 N N . ALA A 1 183 ? -1.900 6.084 14.111 1.00 93.06 183 ALA A N 1
ATOM 1397 C CA . ALA A 1 183 ? -0.444 6.171 14.056 1.00 93.06 183 ALA A CA 1
ATOM 1398 C C . ALA A 1 183 ? 0.162 5.729 12.709 1.00 93.06 183 ALA A C 1
ATOM 1400 O O . ALA A 1 183 ? 1.375 5.830 12.523 1.00 93.06 183 ALA A O 1
ATOM 1401 N N . LEU A 1 184 ? -0.644 5.220 11.767 1.00 91.62 184 LEU A N 1
ATOM 1402 C CA . LEU A 1 184 ? -0.137 4.787 10.465 1.00 91.62 184 LEU A CA 1
ATOM 1403 C C . LEU A 1 184 ? 0.289 5.984 9.591 1.00 91.62 184 LEU A C 1
ATOM 1405 O O . LEU A 1 184 ? -0.425 6.985 9.517 1.00 91.62 184 LEU A O 1
ATOM 1409 N N . PRO A 1 185 ? 1.405 5.866 8.843 1.00 87.94 185 PRO A N 1
ATOM 1410 C CA . PRO A 1 185 ? 1.966 6.953 8.030 1.00 87.94 185 PRO A CA 1
ATOM 1411 C C . PRO A 1 185 ? 1.215 7.204 6.709 1.00 87.94 185 PRO A C 1
ATOM 1413 O O . PRO A 1 185 ? 1.680 7.965 5.857 1.00 87.94 185 PRO A O 1
ATOM 1416 N N . GLY A 1 186 ? 0.106 6.505 6.471 1.00 88.81 186 GLY A N 1
ATOM 1417 C CA . GLY A 1 186 ? -0.671 6.603 5.243 1.00 88.81 186 GLY A CA 1
ATOM 1418 C C . GLY A 1 186 ? -2.075 6.018 5.391 1.00 88.81 186 GLY A C 1
ATOM 1419 O O . GLY A 1 186 ? -2.357 5.343 6.389 1.00 88.81 186 GLY A O 1
ATOM 1420 N N . PRO A 1 187 ? -2.952 6.283 4.408 1.00 90.38 187 PRO A N 1
ATOM 1421 C CA . PRO A 1 187 ? -4.284 5.704 4.374 1.00 90.38 187 PRO A CA 1
ATOM 1422 C C . PRO A 1 187 ? -4.212 4.197 4.112 1.00 90.38 187 PRO A C 1
ATOM 1424 O O . PRO A 1 187 ? -3.439 3.738 3.265 1.00 90.38 187 PRO A O 1
ATOM 1427 N N . VAL A 1 188 ? -5.037 3.443 4.830 1.00 91.38 188 VAL A N 1
ATOM 1428 C CA . VAL A 1 188 ? -5.265 2.020 4.591 1.00 91.38 188 VAL A CA 1
ATOM 1429 C C . VAL A 1 188 ? -6.260 1.895 3.445 1.00 91.38 188 VAL A C 1
ATOM 1431 O O . VAL A 1 188 ? -7.365 2.423 3.518 1.00 91.38 188 VAL A O 1
ATOM 1434 N N . THR A 1 189 ? -5.854 1.217 2.378 1.00 88.56 189 THR A N 1
ATOM 1435 C CA . THR A 1 189 ? -6.679 0.978 1.185 1.00 88.56 189 THR A CA 1
ATOM 1436 C C . THR A 1 189 ? -6.933 -0.503 0.939 1.00 88.56 189 THR A C 1
ATOM 1438 O O . THR A 1 189 ? -7.856 -0.846 0.209 1.00 88.56 189 THR A O 1
ATOM 1441 N N . VAL A 1 190 ? -6.123 -1.388 1.529 1.00 89.06 190 VAL A N 1
ATOM 1442 C CA . VAL A 1 190 ? -6.244 -2.842 1.380 1.00 89.06 190 VAL A CA 1
ATOM 1443 C C . VAL A 1 190 ? -6.024 -3.501 2.737 1.00 89.06 190 VAL A C 1
ATOM 1445 O O . VAL A 1 190 ? -5.083 -3.154 3.451 1.00 89.06 190 VAL A O 1
ATOM 1448 N N . LEU A 1 191 ? -6.842 -4.502 3.077 1.00 87.94 191 LEU A N 1
ATOM 1449 C CA . LEU A 1 191 ? -6.758 -5.205 4.363 1.00 87.94 191 LEU A CA 1
ATOM 1450 C C . LEU A 1 191 ? -5.398 -5.877 4.603 1.00 87.94 191 LEU A C 1
ATOM 1452 O O . LEU A 1 191 ? -4.948 -5.972 5.744 1.00 87.94 191 LEU A O 1
ATOM 1456 N N . SER A 1 192 ? -4.699 -6.293 3.543 1.00 87.06 192 SER A N 1
ATOM 1457 C CA . SER A 1 192 ? -3.356 -6.879 3.647 1.00 87.06 192 SER A CA 1
ATOM 1458 C C . SER A 1 192 ? -2.345 -5.960 4.341 1.00 87.06 192 SER A C 1
ATOM 1460 O O . SER A 1 192 ? -1.399 -6.454 4.943 1.00 87.06 192 SER A O 1
ATOM 1462 N N . GLN A 1 193 ? -2.564 -4.640 4.342 1.00 88.12 193 GLN A N 1
ATOM 1463 C CA . GLN A 1 193 ? -1.715 -3.674 5.052 1.00 88.12 193 GLN A CA 1
ATOM 1464 C C . GLN A 1 193 ? -1.816 -3.787 6.580 1.00 88.12 193 GLN A C 1
ATOM 1466 O O . GLN A 1 193 ? -0.932 -3.304 7.285 1.00 88.12 193 GLN A O 1
ATOM 1471 N N . LEU A 1 194 ? -2.882 -4.409 7.091 1.00 87.19 194 LEU A N 1
ATOM 1472 C CA . LEU A 1 194 ? -3.088 -4.649 8.518 1.00 87.19 194 LEU A CA 1
ATOM 1473 C C . LEU A 1 194 ? -2.564 -6.016 8.973 1.00 87.19 194 LEU A C 1
ATOM 1475 O O . LEU A 1 194 ? -2.480 -6.270 10.175 1.00 87.19 194 LEU A O 1
ATOM 1479 N N . GLN A 1 195 ? -2.191 -6.898 8.040 1.00 82.94 195 GLN A N 1
ATOM 1480 C CA . GLN A 1 195 ? -1.651 -8.210 8.385 1.00 82.94 195 GLN A CA 1
ATOM 1481 C C . GLN A 1 195 ? -0.323 -8.059 9.136 1.00 82.94 195 GLN A C 1
ATOM 1483 O O . GLN A 1 195 ? 0.617 -7.428 8.659 1.00 82.94 195 GLN A O 1
ATOM 1488 N N . GLY A 1 196 ? -0.257 -8.648 10.332 1.00 80.81 196 GLY A N 1
ATOM 1489 C CA . GLY A 1 196 ? 0.911 -8.569 11.212 1.00 80.81 196 GLY A CA 1
ATOM 1490 C C . GLY A 1 196 ? 0.930 -7.358 12.150 1.00 80.81 196 GLY A C 1
ATOM 1491 O O . GLY A 1 196 ? 1.814 -7.287 13.003 1.00 80.81 196 GLY A O 1
ATOM 1492 N N . LEU A 1 197 ? -0.040 -6.437 12.059 1.00 88.12 197 LEU A N 1
ATOM 1493 C CA . LEU A 1 197 ? -0.177 -5.364 13.043 1.00 88.12 197 LEU A CA 1
ATOM 1494 C C . LEU A 1 197 ? -0.806 -5.889 14.345 1.00 88.12 197 LEU A C 1
ATOM 1496 O O . LEU A 1 197 ? -1.795 -6.627 14.303 1.00 88.12 197 LEU A O 1
ATOM 1500 N N . PRO A 1 198 ? -0.292 -5.489 15.521 1.00 87.25 198 PRO A N 1
ATOM 1501 C CA . PRO A 1 198 ? -0.901 -5.891 16.778 1.00 87.25 198 PRO A CA 1
ATOM 1502 C C . PRO A 1 198 ? -2.289 -5.265 16.964 1.00 87.25 198 PRO A C 1
ATOM 1504 O O . PRO A 1 198 ? -2.569 -4.173 16.471 1.00 87.25 198 PRO A O 1
ATOM 1507 N N . HIS A 1 199 ? -3.137 -5.952 17.735 1.00 90.75 199 HIS A N 1
ATOM 1508 C CA . HIS A 1 199 ? -4.515 -5.559 18.091 1.00 90.75 199 HIS A CA 1
ATOM 1509 C C . HIS A 1 199 ? -5.556 -5.648 16.963 1.00 90.75 199 HIS A C 1
ATOM 1511 O O . HIS A 1 199 ? -6.735 -5.393 17.208 1.00 90.75 199 HIS A O 1
ATOM 1517 N N . PHE A 1 200 ? -5.168 -6.085 15.763 1.00 90.62 200 PHE A N 1
ATOM 1518 C CA . PHE A 1 200 ? -6.104 -6.435 14.692 1.00 90.62 200 PHE A CA 1
ATOM 1519 C C . PHE A 1 200 ? -6.485 -7.915 14.766 1.00 90.62 200 PHE A C 1
ATOM 1521 O O . PHE A 1 200 ? -5.864 -8.775 14.146 1.00 90.62 200 PHE A O 1
ATOM 1528 N N . GLY A 1 201 ? -7.506 -8.208 15.574 1.00 88.19 201 GLY A N 1
ATOM 1529 C CA . GLY A 1 201 ? -8.171 -9.512 15.576 1.00 88.19 201 GLY A CA 1
ATOM 1530 C C . GLY A 1 201 ? -9.165 -9.657 14.420 1.00 88.19 201 GLY A C 1
ATOM 1531 O O . GLY A 1 201 ? -9.426 -8.705 13.687 1.00 88.19 201 GLY A O 1
ATOM 1532 N N . GLU A 1 202 ? -9.772 -10.839 14.299 1.00 90.56 202 GLU A N 1
ATOM 1533 C CA . GLU A 1 202 ? -10.748 -11.163 13.246 1.00 90.56 202 GLU A CA 1
ATOM 1534 C C . GLU A 1 202 ? -11.883 -10.129 13.145 1.00 90.56 202 GLU A C 1
ATOM 1536 O O . GLU A 1 202 ? -12.196 -9.660 12.053 1.00 90.56 202 GLU A O 1
ATOM 1541 N N . HIS A 1 203 ? -12.446 -9.701 14.283 1.00 93.62 203 HIS A N 1
ATOM 1542 C CA . HIS A 1 203 ? -13.542 -8.724 14.313 1.00 93.62 203 HIS A CA 1
ATOM 1543 C C . HIS A 1 203 ? -13.096 -7.346 13.807 1.00 93.62 203 HIS A C 1
ATOM 1545 O O . HIS A 1 203 ? -13.725 -6.793 12.908 1.00 93.62 203 HIS A O 1
ATOM 1551 N N . SER A 1 204 ? -11.982 -6.812 14.314 1.00 94.06 204 SER A N 1
ATOM 1552 C CA . SER A 1 204 ? -11.442 -5.527 13.847 1.00 94.06 204 SER A CA 1
ATOM 1553 C C . SER A 1 204 ? -11.109 -5.568 12.352 1.00 94.06 204 SER A C 1
ATOM 1555 O O . SER A 1 204 ? -11.410 -4.620 11.632 1.00 94.06 204 SER A O 1
ATOM 1557 N N . CYS A 1 205 ? -10.539 -6.678 11.866 1.00 93.38 205 CYS A N 1
ATOM 1558 C CA . CYS A 1 205 ? -10.261 -6.880 10.443 1.00 93.38 205 CYS A CA 1
ATOM 1559 C C . CYS A 1 205 ? -11.540 -6.918 9.600 1.00 93.38 205 CYS A C 1
ATOM 1561 O O . CYS A 1 205 ? -11.576 -6.283 8.550 1.00 93.38 205 CYS A O 1
ATOM 1563 N N . ARG A 1 206 ? -12.597 -7.604 10.058 1.00 93.94 206 ARG A N 1
ATOM 1564 C CA . ARG A 1 206 ? -13.894 -7.653 9.362 1.00 93.94 206 ARG A CA 1
ATOM 1565 C C . ARG A 1 206 ? -14.502 -6.260 9.208 1.00 93.94 206 ARG A C 1
ATOM 1567 O O . ARG A 1 206 ? -14.904 -5.895 8.112 1.00 93.94 206 ARG A O 1
ATOM 1574 N N . VAL A 1 207 ? -14.516 -5.472 10.285 1.00 92.88 207 VAL A N 1
ATOM 1575 C CA . VAL A 1 207 ? -15.055 -4.101 10.268 1.00 92.88 207 VAL A CA 1
ATOM 1576 C C . VAL A 1 207 ? -14.281 -3.224 9.287 1.00 92.88 207 VAL A C 1
ATOM 1578 O O . VAL A 1 207 ? -14.887 -2.511 8.491 1.00 92.88 207 VAL A O 1
ATOM 1581 N N . VAL A 1 208 ? -12.945 -3.297 9.301 1.00 93.50 208 VAL A N 1
ATOM 1582 C CA . VAL A 1 208 ? -12.127 -2.541 8.343 1.00 93.50 208 VAL A CA 1
ATOM 1583 C C . VAL A 1 208 ? -12.377 -3.009 6.911 1.00 93.50 208 VAL A C 1
ATOM 1585 O O . VAL A 1 208 ? -12.516 -2.168 6.033 1.00 93.50 208 VAL A O 1
ATOM 1588 N N . GLN A 1 209 ? -12.472 -4.317 6.664 1.00 91.81 209 GLN A N 1
ATOM 1589 C CA . GLN A 1 209 ? -12.753 -4.854 5.331 1.00 91.81 209 GLN A CA 1
ATOM 1590 C C . GLN A 1 209 ? -14.093 -4.342 4.786 1.00 91.81 209 GLN A C 1
ATOM 1592 O O . GLN A 1 209 ? -14.130 -3.824 3.677 1.00 91.81 209 GLN A O 1
ATOM 1597 N N . GLU A 1 210 ? -15.165 -4.396 5.582 1.00 90.69 210 GLU A N 1
ATOM 1598 C CA . GLU A 1 210 ? -16.480 -3.871 5.184 1.00 90.69 210 GLU A CA 1
ATOM 1599 C C . GLU A 1 210 ? -16.428 -2.371 4.852 1.00 90.69 210 GLU A C 1
ATOM 1601 O O . GLU A 1 210 ? -17.001 -1.930 3.856 1.00 90.69 210 GLU A O 1
ATOM 1606 N N . LEU A 1 211 ? -15.693 -1.583 5.645 1.00 90.06 211 LEU A N 1
ATOM 1607 C CA . LEU A 1 211 ? -15.507 -0.153 5.387 1.00 90.06 211 LEU A CA 1
ATOM 1608 C C . LEU A 1 211 ? -14.689 0.121 4.122 1.00 90.06 211 LEU A C 1
ATOM 1610 O O . LEU A 1 211 ? -14.953 1.108 3.441 1.00 90.06 211 LEU A O 1
ATOM 1614 N N . LEU A 1 212 ? -13.707 -0.723 3.801 1.00 88.88 212 LEU A N 1
ATOM 1615 C CA . LEU A 1 212 ? -12.921 -0.595 2.573 1.00 88.88 212 LEU A CA 1
ATOM 1616 C C . LEU A 1 212 ? -13.737 -0.975 1.332 1.00 88.88 212 LEU A C 1
ATOM 1618 O O . LEU A 1 212 ? -13.627 -0.295 0.314 1.00 88.88 212 LEU A O 1
ATOM 1622 N N . ASP A 1 213 ? -14.559 -2.023 1.420 1.00 87.00 213 ASP A N 1
ATOM 1623 C CA . ASP A 1 213 ? -15.336 -2.533 0.284 1.00 87.00 213 ASP A CA 1
ATOM 1624 C C . ASP A 1 213 ? -16.575 -1.682 -0.011 1.00 87.00 213 ASP A C 1
ATOM 1626 O O . ASP A 1 213 ? -16.875 -1.387 -1.169 1.00 87.00 213 ASP A O 1
ATOM 1630 N N . CYS A 1 214 ? -17.301 -1.285 1.036 1.00 81.19 214 CYS A N 1
ATOM 1631 C CA . CYS A 1 214 ? -18.626 -0.675 0.919 1.00 81.19 214 CYS A CA 1
ATOM 1632 C C . CYS A 1 214 ? -18.679 0.775 1.421 1.00 81.19 214 CYS A C 1
ATOM 1634 O O . CYS A 1 214 ? -19.711 1.428 1.283 1.00 81.19 214 CYS A O 1
ATOM 1636 N N . GLY A 1 215 ? -17.615 1.282 2.054 1.00 81.19 215 GLY A N 1
ATOM 1637 C CA . GLY A 1 215 ? -17.600 2.599 2.706 1.00 81.19 215 GLY A CA 1
ATOM 1638 C C . GLY A 1 215 ? -18.373 2.664 4.029 1.00 81.19 215 GLY A C 1
ATOM 1639 O O . GLY A 1 215 ? -18.258 3.650 4.755 1.00 81.19 215 GLY A O 1
ATOM 1640 N N . VAL A 1 216 ? -19.138 1.621 4.365 1.00 81.56 216 VAL A N 1
ATOM 1641 C CA . VAL A 1 216 ? -19.974 1.516 5.568 1.00 81.56 216 VAL A CA 1
ATOM 1642 C C . VAL A 1 216 ? -19.872 0.115 6.167 1.00 81.56 216 VAL A C 1
ATOM 1644 O O . VAL A 1 216 ? -19.753 -0.870 5.444 1.00 81.56 216 VAL A O 1
ATOM 1647 N N . CYS A 1 217 ? -19.961 0.023 7.495 1.00 89.44 217 CYS A N 1
ATOM 1648 C CA . CYS A 1 217 ? -20.062 -1.245 8.216 1.00 89.44 217 CYS A CA 1
ATOM 1649 C C . CYS A 1 217 ? -21.452 -1.349 8.849 1.00 89.44 217 CYS A C 1
ATOM 1651 O O . CYS A 1 217 ? -21.872 -0.463 9.598 1.00 89.44 217 CYS A O 1
ATOM 1653 N N . ALA A 1 218 ? -22.166 -2.441 8.569 1.00 86.19 218 ALA A N 1
ATOM 1654 C CA . ALA A 1 218 ? -23.553 -2.611 9.005 1.00 86.19 218 ALA A CA 1
ATOM 1655 C C . ALA A 1 218 ? -23.695 -2.656 10.537 1.00 86.19 218 ALA A C 1
ATOM 1657 O O . ALA A 1 218 ? -24.717 -2.246 11.087 1.00 86.19 218 ALA A O 1
ATOM 1658 N N . GLU A 1 219 ? -22.671 -3.155 11.233 1.00 89.25 219 GLU A N 1
ATOM 1659 C CA . GLU A 1 219 ? -22.616 -3.174 12.697 1.00 89.25 219 GLU A CA 1
ATOM 1660 C C . GLU A 1 219 ? -22.509 -1.753 13.267 1.00 89.25 219 GLU A C 1
ATOM 1662 O O . GLU A 1 219 ? -23.2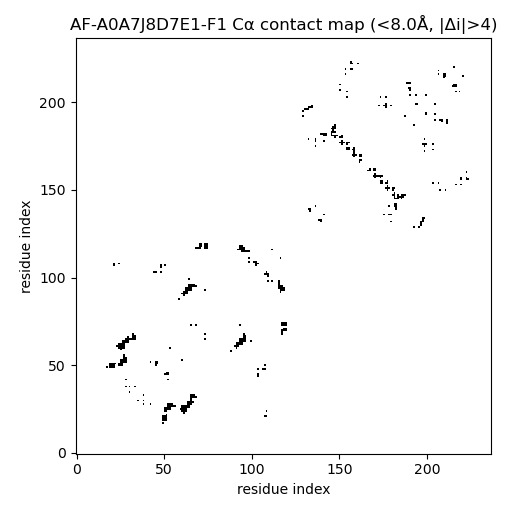72 -1.388 14.160 1.00 89.25 219 GLU A O 1
ATOM 1667 N N . VAL A 1 220 ? -21.620 -0.934 12.699 1.00 91.19 220 VAL A N 1
ATOM 1668 C CA . VAL A 1 220 ? -21.389 0.456 13.122 1.00 91.19 220 VAL A CA 1
ATOM 1669 C C . VAL A 1 220 ? -22.638 1.304 12.897 1.00 91.19 220 VAL A C 1
ATOM 1671 O O . VAL A 1 220 ? -23.054 2.041 13.787 1.00 91.19 220 VAL A O 1
ATOM 1674 N N . GLU A 1 221 ? -23.283 1.160 11.740 1.00 91.06 221 GLU A N 1
ATOM 1675 C CA . GLU A 1 221 ? -24.514 1.894 11.436 1.00 91.06 221 GLU A CA 1
ATOM 1676 C C . GLU A 1 221 ? -25.663 1.496 12.368 1.00 91.06 221 GLU A C 1
ATOM 1678 O O . GLU A 1 221 ? -26.395 2.353 12.861 1.00 91.06 221 GLU A O 1
ATOM 1683 N N . ARG A 1 222 ? -25.781 0.208 12.711 1.00 91.62 222 ARG A N 1
ATOM 1684 C CA . ARG A 1 222 ? -26.771 -0.248 13.696 1.00 91.62 222 ARG A CA 1
ATOM 1685 C C . ARG A 1 222 ? -26.542 0.384 15.068 1.00 91.62 222 ARG A C 1
ATOM 1687 O O . ARG A 1 222 ? -27.502 0.830 15.693 1.00 91.62 222 ARG A O 1
ATOM 1694 N N . VAL A 1 223 ? -25.289 0.441 15.519 1.00 90.81 223 VAL A N 1
ATOM 1695 C CA . VAL A 1 223 ? -24.921 1.090 16.784 1.00 90.81 223 VAL A CA 1
ATOM 1696 C C . VAL A 1 223 ? -25.287 2.574 16.750 1.00 90.81 223 VAL A C 1
ATOM 1698 O O . VAL A 1 223 ? -25.961 3.047 17.665 1.00 90.81 223 VAL A O 1
ATOM 1701 N N . ARG A 1 224 ? -24.939 3.293 15.676 1.00 89.12 224 ARG A N 1
ATOM 1702 C CA . ARG A 1 224 ? -25.270 4.719 15.510 1.00 89.12 224 ARG A CA 1
ATOM 1703 C C . ARG A 1 224 ? -26.774 4.976 15.585 1.00 89.12 224 ARG A C 1
ATOM 1705 O O . ARG A 1 224 ? -27.207 5.844 16.338 1.00 89.12 224 ARG A O 1
ATOM 1712 N N . LEU A 1 225 ? -27.572 4.178 14.876 1.00 87.81 225 LEU A N 1
ATOM 1713 C CA . LEU A 1 225 ? -29.034 4.291 14.888 1.00 87.81 225 LEU A CA 1
ATOM 1714 C C . LEU A 1 225 ? -29.631 3.990 16.269 1.00 87.81 225 LEU A C 1
ATOM 1716 O O . LEU A 1 225 ? -30.566 4.667 16.705 1.00 87.81 225 LEU A O 1
ATOM 1720 N N . SER A 1 226 ? -29.080 3.002 16.980 1.00 84.50 226 SER A N 1
ATOM 1721 C CA . SER A 1 226 ? -29.516 2.682 18.343 1.00 84.50 226 SER A CA 1
ATOM 1722 C C . SER A 1 226 ? -29.189 3.804 19.335 1.00 84.50 226 SER A C 1
ATOM 1724 O O . SER A 1 226 ? -30.045 4.174 20.134 1.00 84.50 226 SER A O 1
ATOM 1726 N N . ALA A 1 227 ? -28.013 4.430 19.217 1.00 74.12 227 ALA A N 1
ATOM 1727 C CA . ALA A 1 227 ? -27.626 5.575 20.036 1.00 74.12 227 ALA A CA 1
ATOM 1728 C C . ALA A 1 227 ? -28.545 6.786 19.795 1.00 74.12 227 ALA A C 1
ATOM 1730 O O . ALA A 1 227 ? -29.014 7.407 20.749 1.00 74.12 227 ALA A O 1
ATOM 1731 N N . SER A 1 228 ? -28.876 7.084 18.531 1.00 68.75 228 SER A N 1
ATOM 1732 C CA . SER A 1 228 ? -29.824 8.154 18.189 1.00 68.75 228 SER A CA 1
ATOM 1733 C C . SER A 1 228 ? -31.238 7.893 18.719 1.00 68.75 228 SER A C 1
ATOM 1735 O O . SER A 1 228 ? -31.928 8.832 19.108 1.00 68.75 228 SER A O 1
ATOM 1737 N N . SER A 1 229 ? -31.660 6.627 18.779 1.00 64.69 229 SER A N 1
ATOM 1738 C CA . SER A 1 229 ? -32.976 6.242 19.308 1.00 64.69 229 SER A CA 1
ATOM 1739 C C . SER A 1 229 ? -33.051 6.394 20.833 1.00 64.69 229 SER A C 1
ATOM 1741 O O . SER A 1 229 ? -34.057 6.872 21.354 1.00 64.69 229 SER A O 1
ATOM 1743 N N . SER A 1 230 ? -31.974 6.064 21.553 1.00 58.97 230 SER A N 1
ATOM 1744 C CA . SER A 1 230 ? -31.894 6.231 23.012 1.00 58.97 230 SER A CA 1
ATOM 1745 C C . SER A 1 230 ? -31.855 7.702 23.444 1.00 58.97 230 SER A C 1
ATOM 1747 O O . SER A 1 230 ? -32.489 8.066 24.431 1.00 58.97 230 SER A O 1
ATOM 1749 N N . LEU A 1 231 ? -31.184 8.573 22.680 1.00 56.53 231 LEU A N 1
ATOM 1750 C CA . LEU A 1 231 ? -31.186 10.027 22.909 1.00 56.53 231 LEU A CA 1
ATOM 1751 C C . LEU A 1 231 ? -32.574 10.660 22.707 1.00 56.53 231 LEU A C 1
ATOM 1753 O O . LEU A 1 231 ? -32.916 11.611 23.406 1.00 56.53 231 LEU A O 1
ATOM 1757 N N . GLY A 1 232 ? -33.396 10.110 21.807 1.00 52.53 232 GLY A N 1
ATOM 1758 C CA . GLY A 1 232 ? -34.781 10.549 21.612 1.00 52.53 232 GLY A CA 1
ATOM 1759 C C . GLY A 1 232 ? -35.713 10.232 22.788 1.00 52.53 232 GLY A C 1
ATOM 1760 O O . GLY A 1 232 ? -36.692 10.942 22.990 1.00 52.53 232 GLY A O 1
ATOM 1761 N N . SER A 1 233 ? -35.399 9.212 23.596 1.00 51.03 233 SER A N 1
ATOM 1762 C CA . SER A 1 233 ? -36.224 8.820 24.750 1.00 51.03 233 SER A CA 1
ATOM 1763 C C . SER A 1 233 ? -35.890 9.579 26.040 1.00 51.03 233 SER A C 1
ATOM 1765 O O . SER A 1 233 ? -36.700 9.577 26.957 1.00 51.03 233 SER A O 1
ATOM 1767 N N . LEU A 1 234 ? -34.726 10.234 26.118 1.00 51.09 234 LEU A N 1
ATOM 1768 C CA . LEU A 1 234 ? -34.296 11.052 27.266 1.00 51.09 234 LEU A CA 1
ATOM 1769 C C . LEU A 1 234 ? -34.741 12.525 27.168 1.00 51.09 234 LEU A C 1
ATOM 1771 O O . LEU A 1 234 ? -34.513 13.297 28.093 1.00 51.09 234 LEU A O 1
ATOM 1775 N N . GLY A 1 235 ? -35.358 12.925 26.050 1.00 47.50 235 GLY A N 1
ATOM 1776 C CA . GLY A 1 235 ? -35.889 14.276 25.816 1.00 47.50 235 GLY A CA 1
ATOM 1777 C C . GLY A 1 235 ? -37.411 14.385 25.953 1.00 47.50 235 GLY A C 1
ATOM 1778 O O . GLY A 1 235 ? -38.002 15.324 25.427 1.00 47.50 235 GLY A O 1
ATOM 1779 N N . SER A 1 236 ? -38.064 13.400 26.571 1.00 48.66 236 SER A N 1
ATOM 1780 C CA . SER A 1 236 ? -39.516 13.369 26.789 1.00 48.66 236 SER A CA 1
ATOM 1781 C C . SER A 1 236 ? -39.845 12.906 28.208 1.00 48.66 236 SER A C 1
ATOM 1783 O O . SER A 1 236 ? -40.546 11.918 28.389 1.00 48.66 236 SER A O 1
ATOM 1785 N N . GLU A 1 237 ? -39.332 13.629 29.200 1.00 39.91 237 GLU A N 1
ATOM 1786 C CA . GLU A 1 237 ? -39.909 13.723 30.550 1.00 39.91 237 GLU A CA 1
ATOM 1787 C C . GLU A 1 237 ? -39.891 15.184 31.006 1.00 39.91 237 GLU A C 1
ATOM 1789 O O . GLU A 1 237 ? -38.907 15.893 30.683 1.00 39.91 237 GLU A O 1
#

Radius of gyration: 32.13 Å; Cα contacts (8 Å, |Δi|>4): 260; chains: 1; bounding box: 103×36×85 Å

Foldseek 3Di:
DDDDDDDDDDDDDDPPPLVQPCQLAEEEEDDPPCHDVNNVVLVVLCVVLRHHYDDDDDLSHAEYEYEPAALVRQVVVQVVPDDDDDPPRDRHFYFYCVQSVVCSVVSHRDDDDPNGGSHPPPCPPPLPDLPPDDQDLVVADQDPDAAAVLLLVLLCLQLVVCVVVVNPVSVVLSNSLSSRRRRDPHYDQDLVSCPPPPSDDPVSSVQVVCCNVPVDDPVSVVSVVVVVVVVVVVPPD

Solvent-accessible surface area (backbone atoms only — not comparable to full-atom values): 14175 Å² total; per-residue (Å²): 139,81,84,82,78,82,78,76,86,76,75,83,79,72,89,74,78,70,73,39,78,39,79,90,45,25,35,29,74,49,54,95,68,45,40,73,72,51,46,56,49,53,49,53,53,37,46,77,55,29,44,34,69,45,94,63,96,54,92,72,38,42,35,37,35,34,39,101,61,53,28,64,56,44,43,53,52,50,57,78,68,52,66,82,83,61,93,83,71,76,80,54,46,45,24,35,44,64,47,55,53,52,15,62,71,70,52,46,87,62,85,88,50,77,93,26,46,33,58,57,69,68,76,75,66,65,78,69,66,78,72,87,62,68,82,51,70,93,75,50,74,64,59,96,76,54,58,29,56,71,63,23,51,46,30,41,53,51,13,52,52,25,50,76,72,67,34,62,70,53,20,52,42,27,46,47,32,21,55,49,42,37,43,40,98,53,64,84,81,53,70,75,78,51,63,89,45,68,61,60,46,74,67,58,48,50,49,50,44,36,32,65,76,67,72,52,36,74,68,51,54,50,50,52,54,51,54,57,53,55,56,61,63,72,74,72,127

Nearest PDB structures (foldseek):
  7coa-assembly1_A  TM=1.002E+00  e=2.811E-12  Homo sapiens
  7kta-assembly1_A  TM=1.000E+00  e=3.989E-12  Homo sapiens
  4ycx-assembly1_A  TM=1.002E+00  e=4.229E-12  Homo sapiens
  7ktk-assembly1_A  TM=9.998E-01  e=6.361E-12  Homo sapiens
  2dun-assembly1_A  TM=7.581E-01  e=7.996E-16  Homo sapiens